Protein AF-A0A973NJB9-F1 (afdb_monomer)

pLDDT: mean 82.61, std 17.59, range [36.5, 98.31]

Secondary structure (DSSP, 8-state):
--SSSSTTS--S----TTT--PPTT----TTSPTT-HHHHHHHHHHHHHHHHHHHHHHHHHHHHHHHHHTS---TTTHHHHHHHHHHHHHHHHHHHHHHHHHHHHHHHHHHT-TTB-TTT-PBPPHHHHHH-TT--S-HHHHHHHHHHHHHHHHHHHHHHHHHHS-GGG----------------

Solvent-accessible surface area (backbone atoms only — not comparable to full-atom values): 11399 Å² total; per-residue (Å²): 144,75,88,74,71,79,80,77,70,86,72,90,88,75,77,57,35,89,72,58,84,73,63,88,88,69,71,83,57,90,91,48,69,84,76,35,57,67,44,48,26,49,52,50,53,52,48,51,50,53,47,49,55,53,51,52,53,52,51,53,54,50,54,50,52,53,58,53,68,72,50,81,62,53,89,81,48,40,67,57,53,57,50,52,53,57,48,51,55,52,52,50,53,51,50,53,54,48,46,53,46,43,55,50,40,53,50,27,53,76,74,67,56,50,58,33,12,80,84,79,63,46,77,35,54,66,70,53,41,71,76,37,70,67,63,53,54,33,71,69,58,45,53,52,50,55,50,53,55,50,52,51,53,53,51,50,56,51,50,47,53,62,67,72,47,62,81,88,77,67,77,70,90,71,75,87,75,80,78,83,83,86,79,88,132

Mean predicted aligned error: 12.04 Å

Foldseek 3Di:
DPLPPVVPDDDPDDDQL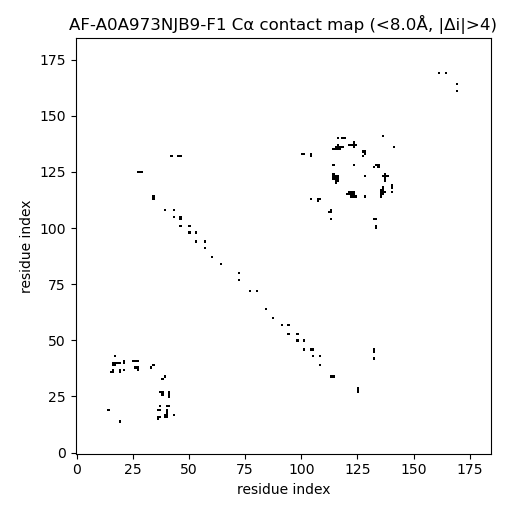CPDDDPPPDADDPVDDPLPSPNLNVLLVVLVVVLVVLVVVLVVLVVVLVVVVVDDDDPVCVVVNVVVVVVSVVVVVVSVVVSVLSVVLNVCSSVVNQQAAPPPRHGADSVVCVVPVSDRHHPVVVVVVVVVVVVVVVVVVVVVCVVPDDPVPPDDPPDPDDDDDDDDD

Sequence (185 aa):
MATALVDLYGGEDFEPFDRIILPEGYRPREDEEFMCGRHRAYFLRKLKAWKEDIIEESRATMAQLQADSLREPDLADRASSETDWGIELRTRDRQRKLIAKIESAVRRLYEGEYGYCEVTGEPISLGRLEARPIATMTLEAQERHERIERVSRDDEASAERRRGAPPEQRVESVGSGSLPRSGQD

Structure (mmCIF, N/CA/C/O backbone):
data_AF-A0A973NJB9-F1
#
_entry.id   AF-A0A973NJB9-F1
#
loop_
_atom_site.group_PDB
_atom_site.id
_atom_site.type_symbol
_atom_site.label_atom_id
_atom_site.label_alt_id
_atom_site.label_comp_id
_atom_site.label_asym_id
_atom_site.label_entity_id
_atom_site.label_seq_id
_atom_site.pdbx_PDB_ins_code
_atom_site.Cartn_x
_atom_site.Cartn_y
_atom_site.Cartn_z
_atom_site.occupancy
_atom_site.B_iso_or_equiv
_atom_site.auth_seq_id
_atom_site.auth_comp_id
_atom_site.auth_asym_id
_atom_site.auth_atom_id
_atom_site.pdbx_PDB_model_num
ATOM 1 N N . MET A 1 1 ? 12.731 -7.022 16.678 1.00 38.19 1 MET A N 1
ATOM 2 C CA . MET A 1 1 ? 12.664 -6.957 18.155 1.00 38.19 1 MET A CA 1
ATOM 3 C C . MET A 1 1 ? 11.636 -5.914 18.615 1.00 38.19 1 MET A C 1
ATOM 5 O O . MET A 1 1 ? 11.962 -5.051 19.412 1.00 38.19 1 MET A O 1
ATOM 9 N N . ALA A 1 2 ? 10.398 -5.973 18.111 1.00 36.50 2 ALA A N 1
ATOM 10 C CA . ALA A 1 2 ? 9.323 -5.051 18.515 1.00 36.50 2 ALA A CA 1
ATOM 11 C C . ALA A 1 2 ? 7.935 -5.722 18.520 1.00 36.50 2 ALA A C 1
ATOM 13 O O . ALA A 1 2 ? 6.922 -5.053 18.618 1.00 36.50 2 ALA A O 1
ATOM 14 N N . THR A 1 3 ? 7.885 -7.055 18.469 1.00 47.00 3 THR A N 1
ATOM 15 C CA . THR A 1 3 ? 6.698 -7.833 18.853 1.00 47.00 3 THR A CA 1
ATOM 16 C C . THR A 1 3 ? 6.522 -7.898 20.376 1.00 47.00 3 THR A C 1
ATOM 18 O O . THR A 1 3 ? 5.625 -8.568 20.845 1.00 47.00 3 THR A O 1
ATOM 21 N N . ALA A 1 4 ? 7.387 -7.241 21.161 1.00 50.72 4 ALA A N 1
ATOM 22 C CA . ALA A 1 4 ? 7.645 -7.602 22.557 1.00 50.72 4 ALA A CA 1
ATOM 23 C C . ALA A 1 4 ? 7.138 -6.602 23.617 1.00 50.72 4 ALA A C 1
ATOM 25 O O . ALA A 1 4 ? 7.479 -6.763 24.783 1.00 50.72 4 ALA A O 1
ATOM 26 N N . LEU A 1 5 ? 6.381 -5.557 23.253 1.00 45.44 5 LEU A N 1
ATOM 27 C CA . LEU A 1 5 ? 5.963 -4.524 24.223 1.00 45.44 5 LEU A CA 1
ATOM 28 C C . LEU A 1 5 ? 4.450 -4.309 24.365 1.00 45.44 5 LEU A C 1
ATOM 30 O O . LEU A 1 5 ? 4.043 -3.645 25.312 1.00 45.44 5 LEU A O 1
ATOM 34 N N . VAL A 1 6 ? 3.618 -4.915 23.510 1.00 47.16 6 VAL A N 1
ATOM 35 C CA . VAL A 1 6 ? 2.149 -4.929 23.694 1.00 47.16 6 VAL A CA 1
ATOM 36 C C . VAL A 1 6 ? 1.689 -6.163 24.495 1.00 47.16 6 VAL A C 1
ATOM 38 O O . VAL A 1 6 ? 0.596 -6.166 25.043 1.00 47.16 6 VAL A O 1
ATOM 41 N N . ASP A 1 7 ? 2.575 -7.145 24.704 1.00 51.03 7 ASP A N 1
ATOM 42 C CA . ASP A 1 7 ? 2.317 -8.353 25.511 1.00 51.03 7 ASP A CA 1
ATOM 43 C C . ASP A 1 7 ? 2.470 -8.138 27.037 1.00 51.03 7 ASP A C 1
ATOM 45 O O . ASP A 1 7 ? 2.372 -9.085 27.814 1.00 51.03 7 ASP A O 1
ATOM 49 N N . LEU A 1 8 ? 2.746 -6.910 27.501 1.00 45.28 8 LEU A N 1
ATOM 50 C CA . LEU A 1 8 ? 3.084 -6.630 28.908 1.00 45.28 8 LEU A CA 1
ATOM 51 C C . LEU A 1 8 ? 1.919 -6.119 29.775 1.00 45.28 8 LEU A C 1
ATOM 53 O O . LEU A 1 8 ? 2.094 -5.987 30.985 1.00 45.28 8 LEU A O 1
ATOM 57 N N . TYR A 1 9 ? 0.727 -5.893 29.211 1.00 48.00 9 TYR A N 1
ATOM 58 C CA . TYR A 1 9 ? -0.471 -5.539 29.984 1.00 48.00 9 TYR A CA 1
ATOM 59 C C . TYR A 1 9 ? -1.652 -6.469 29.671 1.00 48.00 9 TYR A C 1
ATOM 61 O O . TYR A 1 9 ? -2.467 -6.190 28.803 1.00 48.00 9 TYR A O 1
ATOM 69 N N . GLY A 1 10 ? -1.711 -7.565 30.435 1.00 42.00 10 GLY A N 1
ATOM 70 C CA . GLY A 1 10 ? -2.914 -8.204 30.985 1.00 42.00 10 GLY A CA 1
ATOM 71 C C . GLY A 1 10 ? -4.168 -8.334 30.114 1.00 42.00 10 GLY A C 1
ATOM 72 O O . GLY A 1 10 ? -4.977 -7.415 30.041 1.00 42.00 10 GLY A O 1
ATOM 73 N N . GLY A 1 11 ? -4.408 -9.550 29.626 1.00 38.25 11 GLY A N 1
ATOM 74 C CA . GLY A 1 11 ? -5.721 -10.004 29.179 1.00 38.25 11 GLY A CA 1
ATOM 75 C C . GLY A 1 11 ? -5.612 -11.345 28.470 1.00 38.25 11 GLY A C 1
ATOM 76 O O . GLY A 1 11 ? -5.141 -11.410 27.341 1.00 38.25 11 GLY A O 1
ATOM 77 N N . GLU A 1 12 ? -5.999 -12.413 29.158 1.00 43.19 12 GLU A N 1
ATOM 78 C CA . GLU A 1 12 ? -6.213 -13.742 28.584 1.00 43.19 12 GLU A CA 1
ATOM 79 C C . GLU A 1 12 ? -7.152 -13.617 27.350 1.00 43.19 12 GLU A C 1
ATOM 81 O O . GLU A 1 12 ? -8.059 -12.789 27.364 1.00 43.19 12 GLU A O 1
ATOM 86 N N . ASP A 1 13 ? -6.909 -14.386 26.277 1.00 44.25 13 ASP A N 1
ATOM 87 C CA . ASP A 1 13 ? -7.757 -14.514 25.062 1.00 44.25 13 ASP A CA 1
ATOM 88 C C . ASP A 1 13 ? -7.560 -13.567 23.849 1.00 44.25 13 ASP A C 1
ATOM 90 O O . ASP A 1 13 ? -8.494 -13.369 23.068 1.00 44.25 13 ASP A O 1
ATOM 94 N N . PHE A 1 14 ? -6.359 -13.045 23.569 1.00 53.31 14 PHE A N 1
ATOM 95 C CA . PHE A 1 14 ? -6.079 -12.455 22.243 1.00 53.31 14 PHE A CA 1
ATOM 96 C C . PHE A 1 14 ? -5.286 -13.407 21.340 1.00 53.31 14 PHE A C 1
ATOM 98 O O . PHE A 1 14 ? -4.057 -13.418 21.329 1.00 53.31 14 PHE A O 1
ATOM 105 N N . GLU A 1 15 ? -6.002 -14.191 20.529 1.00 63.31 15 GLU A N 1
ATOM 106 C CA . GLU A 1 15 ? -5.396 -14.887 19.391 1.00 63.31 15 GLU A CA 1
ATOM 107 C C . GLU A 1 15 ? -4.763 -13.856 18.433 1.00 63.31 15 GLU A C 1
ATOM 109 O O . GLU A 1 15 ? -5.458 -12.944 17.959 1.00 63.31 15 GLU A O 1
ATOM 114 N N . PRO A 1 16 ? -3.458 -13.972 18.115 1.00 82.06 16 PRO A N 1
ATOM 115 C CA . PRO A 1 16 ? -2.795 -13.097 17.159 1.00 82.06 16 PRO A CA 1
ATOM 116 C C . PRO A 1 16 ? -3.539 -13.091 15.819 1.00 82.06 16 PRO A C 1
ATOM 118 O O . PRO A 1 16 ? -3.827 -14.146 15.248 1.00 82.06 16 PRO A O 1
ATOM 121 N N . PHE A 1 17 ? -3.851 -11.905 15.283 1.00 86.56 17 PHE A N 1
ATOM 122 C CA . PHE A 1 17 ? -4.665 -11.800 14.063 1.00 86.56 17 PHE A CA 1
ATOM 123 C C . PHE A 1 17 ? -4.023 -12.479 12.842 1.00 86.56 17 PHE A C 1
ATOM 125 O O . PHE A 1 17 ? -4.716 -12.840 11.895 1.00 86.56 17 PHE A O 1
ATOM 132 N N . ASP A 1 18 ? -2.707 -12.678 12.851 1.00 87.88 18 ASP A N 1
ATOM 133 C CA . ASP A 1 18 ? -1.966 -13.376 11.803 1.00 87.88 18 ASP A CA 1
ATOM 134 C C . ASP A 1 18 ? -2.102 -14.908 11.852 1.00 87.88 18 ASP A C 1
ATOM 136 O O . ASP A 1 18 ? -1.749 -15.572 10.875 1.00 87.88 18 ASP A O 1
ATOM 140 N N . ARG A 1 19 ? -2.662 -15.463 12.935 1.00 89.62 19 ARG A N 1
ATOM 141 C CA . ARG A 1 19 ? -2.995 -16.891 13.091 1.00 89.62 19 ARG A CA 1
ATOM 142 C C . ARG A 1 19 ? -4.468 -17.204 12.836 1.00 89.62 19 ARG A C 1
ATOM 144 O O . ARG A 1 19 ? -4.830 -18.374 12.730 1.00 89.62 19 ARG A O 1
ATOM 151 N N . ILE A 1 20 ? -5.317 -16.183 12.708 1.00 90.75 20 ILE A N 1
ATOM 152 C CA . ILE A 1 20 ? -6.753 -16.364 12.483 1.00 90.75 20 ILE A CA 1
ATOM 153 C C . ILE A 1 20 ? -6.993 -17.040 11.128 1.00 90.75 20 ILE A C 1
ATOM 155 O O . ILE A 1 20 ? -6.662 -16.508 10.063 1.00 90.75 20 ILE A O 1
ATOM 159 N N . ILE A 1 21 ? -7.648 -18.200 11.167 1.00 90.88 21 ILE A N 1
ATOM 160 C CA . ILE A 1 21 ? -8.129 -18.894 9.974 1.00 90.88 21 ILE A CA 1
ATOM 161 C C . ILE A 1 21 ? -9.458 -18.262 9.561 1.00 90.88 21 ILE A C 1
ATOM 163 O O . ILE A 1 21 ? -10.470 -18.383 10.250 1.00 90.88 21 ILE A O 1
ATOM 167 N N . LEU A 1 22 ? -9.446 -17.564 8.428 1.00 91.62 22 LEU A N 1
ATOM 168 C CA . LEU A 1 22 ? -10.655 -16.977 7.857 1.00 91.62 22 LEU A CA 1
ATOM 169 C C . LEU A 1 22 ? -11.489 -18.038 7.127 1.00 91.62 22 LEU A C 1
ATOM 171 O O . LEU A 1 22 ? -10.899 -18.872 6.432 1.00 91.62 22 LEU A O 1
ATOM 175 N N . PRO A 1 23 ? -12.832 -17.967 7.210 1.00 92.06 23 PRO A N 1
ATOM 176 C CA . PRO A 1 23 ? -13.719 -18.756 6.365 1.00 92.06 23 PRO A CA 1
ATOM 177 C C . PRO A 1 23 ? -13.413 -18.566 4.877 1.00 92.06 23 PRO A C 1
ATOM 179 O O . PRO A 1 23 ? -12.936 -17.508 4.449 1.00 92.06 23 PRO A O 1
ATOM 182 N N . GLU A 1 24 ? -13.725 -19.582 4.078 1.00 90.00 24 GLU A N 1
ATOM 183 C CA . GLU A 1 24 ? -13.588 -19.498 2.627 1.00 90.00 24 GLU A CA 1
ATOM 184 C C . GLU A 1 24 ? -14.441 -18.348 2.069 1.00 90.00 24 GLU A C 1
ATOM 186 O O . GLU A 1 24 ? -15.605 -18.180 2.431 1.00 90.00 24 GLU A O 1
ATOM 191 N N . GLY A 1 25 ? -13.836 -17.507 1.226 1.00 91.25 25 GLY A N 1
ATOM 192 C CA . GLY A 1 25 ? -14.513 -16.351 0.633 1.00 91.25 25 GLY A CA 1
ATOM 193 C C . GLY A 1 25 ? -14.804 -15.188 1.591 1.00 91.25 25 GLY A C 1
ATOM 194 O O . GLY A 1 25 ? -15.521 -14.268 1.195 1.00 91.25 25 GLY A O 1
ATOM 195 N N . TYR A 1 26 ? -14.260 -15.184 2.816 1.00 93.88 26 TYR A N 1
ATOM 196 C CA . TYR A 1 26 ? -14.450 -14.076 3.758 1.00 93.88 26 TYR A CA 1
ATOM 197 C C . TYR A 1 26 ? -14.057 -12.725 3.144 1.00 93.88 26 TYR A C 1
ATOM 199 O O . TYR A 1 26 ? -12.973 -12.572 2.571 1.00 93.88 26 TYR A O 1
ATOM 207 N N . ARG A 1 27 ? -14.933 -11.732 3.322 1.00 93.94 27 ARG A N 1
ATOM 208 C CA . ARG A 1 27 ? -14.673 -10.322 3.027 1.00 93.94 27 ARG A CA 1
ATOM 209 C C . ARG A 1 27 ? -15.112 -9.464 4.214 1.00 93.94 27 ARG A C 1
ATOM 211 O O . ARG A 1 27 ? -16.182 -9.748 4.749 1.00 93.94 27 ARG A O 1
ATOM 218 N N . PRO A 1 28 ? -14.334 -8.429 4.577 1.00 94.06 28 PRO A N 1
ATOM 219 C CA . PRO A 1 28 ? -14.739 -7.416 5.541 1.00 94.06 28 PRO A CA 1
ATOM 220 C C . PRO A 1 28 ? -16.102 -6.829 5.197 1.00 94.06 28 PRO A C 1
ATOM 222 O O . PRO A 1 28 ? -16.363 -6.516 4.033 1.00 94.06 28 PRO A O 1
ATOM 225 N N . ARG A 1 29 ? -16.950 -6.661 6.204 1.00 92.94 29 ARG A N 1
ATOM 226 C CA . ARG A 1 29 ? -18.281 -6.077 6.056 1.00 92.94 29 ARG A CA 1
ATOM 227 C C . ARG A 1 29 ? -18.474 -4.967 7.082 1.00 92.94 29 ARG A C 1
ATOM 229 O O . ARG A 1 29 ? -17.817 -4.940 8.116 1.00 92.94 29 ARG A O 1
ATOM 236 N N . GLU A 1 30 ? -19.364 -4.032 6.766 1.00 90.19 30 GLU A N 1
ATOM 237 C CA . GLU A 1 30 ? -19.639 -2.863 7.614 1.00 90.19 30 GLU A CA 1
ATOM 238 C C . GLU A 1 30 ? -20.507 -3.192 8.841 1.00 90.19 30 GLU A C 1
ATOM 240 O O . GLU A 1 30 ? -20.637 -2.361 9.733 1.00 90.19 30 GLU A O 1
ATOM 245 N N . ASP A 1 31 ? -21.093 -4.393 8.897 1.00 90.25 31 ASP A N 1
ATOM 246 C CA . ASP A 1 31 ? -21.832 -4.912 10.054 1.00 90.25 31 ASP A CA 1
ATOM 247 C C . ASP A 1 31 ? -20.911 -5.462 11.161 1.00 90.25 31 ASP A C 1
ATOM 249 O O . ASP A 1 31 ? -21.366 -5.691 12.282 1.00 90.25 31 ASP A O 1
ATOM 253 N N . GLU A 1 32 ? -19.620 -5.653 10.873 1.00 91.38 32 GLU A N 1
ATOM 254 C CA . GLU A 1 32 ? -18.599 -6.071 11.834 1.00 91.38 32 GLU A CA 1
ATOM 255 C C . GLU A 1 32 ? -17.882 -4.861 12.455 1.00 91.38 32 GLU A C 1
ATOM 257 O O . GLU A 1 32 ? -17.763 -3.794 11.850 1.00 91.38 32 GLU A O 1
ATOM 262 N N . GLU A 1 33 ? -17.327 -5.040 13.657 1.00 93.06 33 GLU A N 1
ATOM 263 C CA . GLU A 1 33 ? -16.504 -4.008 14.289 1.00 93.06 33 GLU A CA 1
ATOM 264 C C . GLU A 1 33 ? -15.312 -3.628 13.394 1.00 93.06 33 GLU A C 1
ATOM 266 O O . GLU A 1 33 ? -14.567 -4.475 12.873 1.00 93.06 33 GLU A O 1
ATOM 271 N N . PHE A 1 34 ? -15.127 -2.322 13.205 1.00 93.12 34 PHE A N 1
ATOM 272 C CA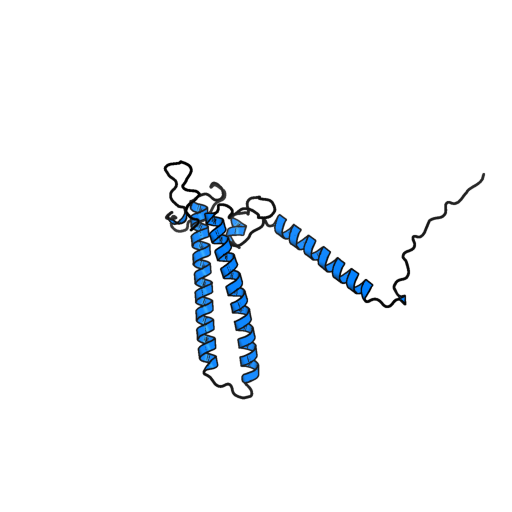 . PHE A 1 34 ? -14.091 -1.802 12.327 1.00 93.12 34 PHE A CA 1
ATOM 273 C C . PHE A 1 34 ? -12.700 -2.264 12.786 1.00 93.12 34 PHE A C 1
ATOM 275 O O . PHE A 1 34 ? -12.341 -2.160 13.953 1.00 93.12 34 PHE A O 1
ATOM 282 N N . MET A 1 35 ? -11.909 -2.799 11.849 1.00 93.81 35 MET A N 1
ATOM 283 C CA . MET A 1 35 ? -10.562 -3.336 12.110 1.00 93.81 35 MET A CA 1
ATOM 284 C C . MET A 1 35 ? -10.471 -4.404 13.220 1.00 93.81 35 MET A C 1
ATOM 286 O O . MET A 1 35 ? -9.421 -4.580 13.843 1.00 93.81 35 MET A O 1
ATOM 290 N N . CYS A 1 36 ? -11.528 -5.207 13.393 1.00 92.56 36 CYS A N 1
ATOM 291 C CA . CYS A 1 36 ? -11.490 -6.418 14.212 1.00 92.56 36 CYS A CA 1
ATOM 292 C C . CYS A 1 36 ? -10.374 -7.398 13.771 1.00 92.56 36 CYS A C 1
ATOM 294 O O . CYS A 1 36 ? -9.756 -7.270 12.707 1.00 92.56 36 CYS A O 1
ATOM 296 N N . GLY A 1 37 ? -10.105 -8.434 14.575 1.00 92.69 37 GLY A N 1
ATOM 297 C CA . GLY A 1 37 ? -9.086 -9.448 14.254 1.00 92.69 37 GLY A CA 1
ATOM 298 C C . GLY A 1 37 ? -9.254 -10.078 12.861 1.00 92.69 37 GLY A C 1
ATOM 299 O O . GLY A 1 37 ? -8.270 -10.243 12.141 1.00 92.69 37 GLY A O 1
ATOM 300 N N . ARG A 1 38 ? -10.495 -10.345 12.431 1.00 93.56 38 ARG A N 1
ATOM 301 C CA . ARG A 1 38 ? -10.785 -10.923 11.106 1.00 93.56 38 ARG A CA 1
ATOM 302 C C . ARG A 1 38 ? -10.494 -9.950 9.962 1.00 93.56 38 ARG A C 1
ATOM 304 O O . ARG A 1 38 ? -9.879 -10.347 8.972 1.00 93.56 38 ARG A O 1
ATOM 311 N N . HIS A 1 39 ? -10.845 -8.672 10.120 1.00 95.06 39 HIS A N 1
ATOM 312 C CA . HIS A 1 39 ? -10.488 -7.617 9.168 1.00 95.06 39 HIS A CA 1
ATOM 313 C C . HIS A 1 39 ? -8.968 -7.517 8.993 1.00 95.06 39 HIS A C 1
ATOM 315 O O . HIS A 1 39 ? -8.468 -7.553 7.864 1.00 95.06 39 HIS A O 1
ATOM 321 N N . ARG A 1 40 ? -8.219 -7.471 10.101 1.00 95.50 40 ARG A N 1
ATOM 322 C CA . ARG A 1 40 ? -6.748 -7.409 10.076 1.00 95.50 40 ARG A CA 1
ATOM 323 C C . ARG A 1 40 ? -6.132 -8.643 9.415 1.00 95.50 40 ARG A C 1
ATOM 325 O O . ARG A 1 40 ? -5.258 -8.498 8.561 1.00 95.50 40 ARG A O 1
ATOM 332 N N . ALA A 1 41 ? -6.630 -9.840 9.729 1.00 95.50 41 ALA A N 1
ATOM 333 C CA . ALA A 1 41 ? -6.206 -11.087 9.090 1.00 95.50 41 ALA A CA 1
ATOM 334 C C . ALA A 1 41 ? -6.436 -11.066 7.567 1.00 95.50 41 ALA A C 1
ATOM 336 O O . ALA A 1 41 ? -5.573 -11.483 6.790 1.00 95.50 41 ALA A O 1
ATOM 337 N N . TYR A 1 42 ? -7.583 -10.541 7.125 1.00 96.75 42 TYR A N 1
ATOM 338 C CA . TYR A 1 42 ? -7.931 -10.453 5.707 1.00 96.75 42 TYR A CA 1
ATOM 339 C C . TYR A 1 42 ? -6.987 -9.513 4.957 1.00 96.75 42 TYR A C 1
ATOM 341 O O . TYR A 1 42 ? -6.381 -9.909 3.955 1.00 96.75 42 TYR A O 1
ATOM 349 N N . PHE A 1 43 ? -6.807 -8.288 5.458 1.00 97.50 43 PHE A N 1
ATOM 350 C CA . PHE A 1 43 ? -5.923 -7.314 4.819 1.00 97.50 43 PHE A CA 1
ATOM 351 C C . PHE A 1 43 ? -4.458 -7.751 4.860 1.00 97.50 43 PHE A C 1
ATOM 353 O O . PHE A 1 43 ? -3.749 -7.543 3.877 1.00 97.50 43 PHE A O 1
ATOM 360 N N . LEU A 1 44 ? -4.016 -8.444 5.916 1.00 97.06 44 LEU A N 1
ATOM 361 C CA . LEU A 1 44 ? -2.679 -9.038 5.969 1.00 97.06 44 LEU A CA 1
ATOM 362 C C . LEU A 1 44 ? -2.462 -10.048 4.834 1.00 97.06 44 LEU A C 1
ATOM 364 O O . LEU A 1 44 ? -1.450 -9.975 4.135 1.00 97.06 44 LEU A O 1
ATOM 368 N N . ARG A 1 45 ? -3.402 -10.983 4.631 1.00 96.19 45 ARG A N 1
ATOM 369 C CA . ARG A 1 45 ? -3.317 -11.979 3.546 1.00 96.19 45 ARG A CA 1
ATOM 370 C C . ARG A 1 45 ? -3.330 -11.301 2.180 1.00 96.19 45 ARG A C 1
ATOM 372 O O . ARG A 1 45 ? -2.510 -11.647 1.335 1.00 96.19 45 ARG A O 1
ATOM 379 N N . LYS A 1 46 ? -4.191 -10.298 1.992 1.00 96.94 46 LYS A N 1
ATOM 380 C CA . LYS A 1 46 ? -4.284 -9.521 0.749 1.00 96.94 46 LYS A CA 1
ATOM 381 C C . LYS A 1 46 ? -2.990 -8.767 0.430 1.00 96.94 46 LYS A C 1
ATOM 383 O O . LYS A 1 46 ? -2.503 -8.853 -0.690 1.00 96.94 46 LYS A O 1
ATOM 388 N N . LEU A 1 47 ? -2.411 -8.071 1.409 1.00 97.94 47 LEU A N 1
ATOM 389 C CA . LEU A 1 47 ? -1.145 -7.346 1.253 1.00 97.94 47 LEU A CA 1
ATOM 390 C C . LEU A 1 47 ? 0.024 -8.299 0.973 1.00 97.94 47 LEU A C 1
ATOM 392 O O . LEU A 1 47 ? 0.849 -8.007 0.112 1.00 97.94 47 LEU A O 1
ATOM 396 N N . LYS A 1 48 ? 0.092 -9.445 1.667 1.00 97.19 48 LYS A N 1
ATOM 397 C CA . LYS A 1 48 ? 1.129 -10.464 1.434 1.00 97.19 48 LYS A CA 1
ATOM 398 C C . LYS A 1 48 ? 1.025 -11.082 0.041 1.00 97.19 48 LYS A C 1
ATOM 400 O O . LYS A 1 48 ? 2.044 -11.165 -0.633 1.00 97.19 48 LYS A O 1
ATOM 405 N N . ALA A 1 49 ? -0.181 -11.466 -0.383 1.00 97.25 49 ALA A N 1
ATOM 406 C CA . ALA A 1 49 ? -0.421 -12.003 -1.721 1.00 97.25 49 ALA A CA 1
ATOM 407 C C . ALA A 1 49 ? -0.015 -10.988 -2.794 1.00 97.25 49 ALA A C 1
ATOM 409 O O . ALA A 1 49 ? 0.810 -11.292 -3.644 1.00 97.25 49 ALA A O 1
ATOM 410 N N . TRP A 1 50 ? -0.474 -9.740 -2.662 1.00 97.94 50 TRP A N 1
ATOM 411 C CA . TRP A 1 50 ? -0.123 -8.686 -3.611 1.00 97.94 50 TRP A CA 1
ATOM 412 C C . TRP A 1 50 ? 1.387 -8.412 -3.672 1.00 97.94 50 TRP A C 1
ATOM 414 O O . TRP A 1 50 ? 1.929 -8.153 -4.743 1.00 97.94 50 TRP A O 1
ATOM 424 N N . LYS A 1 51 ? 2.091 -8.492 -2.534 1.00 97.94 51 LYS A N 1
ATOM 425 C CA . LYS A 1 51 ? 3.555 -8.380 -2.506 1.00 97.94 51 LYS A CA 1
ATOM 426 C C . LYS A 1 51 ? 4.222 -9.495 -3.309 1.00 97.94 51 LYS A C 1
ATOM 428 O O . LYS A 1 51 ? 5.155 -9.208 -4.052 1.00 97.94 51 LYS A O 1
ATOM 433 N N . GLU A 1 52 ? 3.771 -10.734 -3.128 1.00 98.00 52 GLU A N 1
ATOM 434 C CA . GLU A 1 52 ? 4.331 -11.886 -3.837 1.00 98.00 52 GLU A CA 1
ATOM 435 C C . GLU A 1 52 ? 4.081 -11.778 -5.343 1.00 98.00 52 GLU A C 1
ATOM 437 O O . GLU A 1 52 ? 5.018 -11.964 -6.111 1.00 98.00 52 GLU A O 1
ATOM 442 N N . ASP A 1 53 ? 2.883 -11.354 -5.759 1.00 97.56 53 ASP A N 1
ATOM 443 C CA . ASP A 1 53 ? 2.555 -11.136 -7.174 1.00 97.56 53 ASP A CA 1
ATOM 444 C C . ASP A 1 53 ? 3.520 -10.134 -7.833 1.00 97.56 53 ASP A C 1
ATOM 446 O O . ASP A 1 53 ? 4.041 -10.384 -8.919 1.00 97.56 53 ASP A O 1
ATOM 450 N N . ILE A 1 54 ? 3.822 -9.017 -7.155 1.00 96.69 54 ILE A N 1
ATOM 451 C CA . ILE A 1 54 ? 4.773 -8.010 -7.658 1.00 96.69 54 ILE A CA 1
ATOM 452 C C . ILE A 1 54 ? 6.197 -8.575 -7.721 1.00 96.69 54 ILE A C 1
ATOM 454 O O . ILE A 1 54 ? 6.952 -8.262 -8.642 1.00 96.69 54 ILE A O 1
ATOM 458 N N . ILE A 1 55 ? 6.602 -9.368 -6.725 1.00 96.31 55 ILE A N 1
ATOM 459 C CA . ILE A 1 55 ? 7.931 -9.990 -6.702 1.00 96.31 55 ILE A CA 1
ATOM 460 C C . ILE A 1 55 ? 8.069 -10.975 -7.862 1.00 96.31 55 ILE A C 1
ATOM 462 O O . ILE A 1 55 ? 9.106 -10.976 -8.526 1.00 96.31 55 ILE A O 1
ATOM 466 N N . GLU A 1 56 ? 7.042 -11.778 -8.120 1.00 96.31 56 GLU A N 1
ATOM 467 C CA . GLU A 1 56 ? 7.047 -12.761 -9.197 1.00 96.31 56 GLU A CA 1
ATOM 468 C C . GLU A 1 56 ? 7.059 -12.092 -10.575 1.00 96.31 56 GLU A C 1
ATOM 470 O O . GLU A 1 56 ? 7.891 -12.434 -11.415 1.00 96.31 56 GLU A O 1
ATOM 475 N N . GLU A 1 57 ? 6.243 -11.052 -10.775 1.00 93.88 57 GLU A N 1
ATOM 476 C CA . GLU A 1 57 ? 6.291 -10.216 -11.981 1.00 93.88 57 GLU A CA 1
ATOM 477 C C . GLU A 1 57 ? 7.698 -9.628 -12.186 1.00 93.88 57 GLU A C 1
ATOM 479 O O . GLU A 1 57 ? 8.280 -9.737 -13.265 1.00 93.88 57 GLU A O 1
ATOM 484 N N . SER A 1 58 ? 8.298 -9.077 -11.127 1.00 93.31 58 SER A N 1
ATOM 485 C CA . SER A 1 58 ? 9.643 -8.498 -11.188 1.00 93.31 58 SER A CA 1
ATOM 486 C C . SER A 1 58 ? 10.721 -9.535 -11.537 1.00 93.31 58 SER A C 1
ATOM 488 O O . SER A 1 58 ? 11.647 -9.236 -12.297 1.00 93.31 58 SER A O 1
ATOM 490 N N . ARG A 1 59 ? 10.609 -10.767 -11.017 1.00 93.12 59 ARG A N 1
ATOM 491 C CA . ARG A 1 59 ? 11.508 -11.884 -11.361 1.00 93.12 59 ARG A CA 1
ATOM 492 C C . ARG A 1 59 ? 11.379 -12.275 -12.830 1.00 93.12 59 ARG A C 1
ATOM 494 O O . ARG A 1 59 ? 12.407 -12.458 -13.483 1.00 93.12 59 ARG A O 1
ATOM 501 N N . ALA A 1 60 ? 10.156 -12.366 -13.350 1.00 91.62 60 ALA A N 1
ATOM 502 C CA . ALA A 1 60 ? 9.901 -12.703 -14.748 1.00 91.62 60 ALA A CA 1
ATOM 503 C C . ALA A 1 60 ? 10.514 -11.662 -15.701 1.00 91.62 60 ALA A C 1
ATOM 505 O O . ALA A 1 60 ? 11.273 -12.025 -16.602 1.00 91.62 60 ALA A O 1
ATOM 506 N N . THR A 1 61 ? 10.293 -10.368 -15.442 1.00 88.81 61 THR A N 1
ATOM 507 C CA . THR A 1 61 ? 10.905 -9.274 -16.216 1.00 88.81 61 THR A CA 1
ATOM 508 C C . THR A 1 61 ? 12.433 -9.333 -16.175 1.00 88.81 61 THR A C 1
ATOM 510 O O . THR A 1 61 ? 13.099 -9.150 -17.192 1.00 88.81 61 THR A O 1
ATOM 513 N N . MET A 1 62 ? 13.021 -9.620 -15.010 1.00 88.44 62 MET A N 1
ATOM 514 C CA . MET A 1 62 ? 14.476 -9.745 -14.873 1.00 88.44 62 MET A CA 1
ATOM 515 C C . MET A 1 62 ? 15.046 -10.901 -15.697 1.00 88.44 62 MET A C 1
ATOM 517 O O . MET A 1 62 ? 16.090 -10.734 -16.326 1.00 88.44 62 MET A O 1
ATOM 521 N N . ALA A 1 63 ? 14.372 -12.051 -15.709 1.00 89.38 63 ALA A N 1
ATOM 522 C CA . ALA A 1 63 ? 14.779 -13.188 -16.528 1.00 89.38 63 ALA A CA 1
ATOM 523 C C . ALA A 1 63 ? 14.715 -12.850 -18.027 1.00 89.38 63 ALA A C 1
ATOM 525 O O . ALA A 1 63 ? 15.630 -13.201 -18.773 1.00 89.38 63 ALA A O 1
ATOM 526 N N . GLN A 1 64 ? 13.686 -12.112 -18.456 1.00 86.88 64 GLN A N 1
ATOM 527 C CA . GLN A 1 64 ? 13.552 -11.651 -19.837 1.00 86.88 64 GLN A CA 1
ATOM 528 C C . GLN A 1 64 ? 14.675 -10.679 -20.227 1.00 86.88 64 GLN A C 1
ATOM 530 O O . GLN A 1 64 ? 15.355 -10.907 -21.223 1.00 86.88 64 GLN A O 1
ATOM 535 N N . LEU A 1 65 ? 14.960 -9.670 -19.396 1.00 83.94 65 LEU A N 1
ATOM 536 C CA . LEU A 1 65 ? 16.066 -8.732 -19.630 1.00 83.94 65 LEU A CA 1
ATOM 537 C C . LEU A 1 65 ? 17.426 -9.435 -19.716 1.00 83.94 65 LEU A C 1
ATOM 539 O O . LEU A 1 65 ? 18.265 -9.065 -20.533 1.00 83.94 65 LEU A O 1
ATOM 543 N N . GLN A 1 66 ? 17.659 -10.453 -18.884 1.00 85.31 66 GLN A N 1
ATOM 544 C CA . GLN A 1 66 ? 18.883 -11.255 -18.947 1.00 85.31 66 GLN A CA 1
ATOM 545 C C . GLN A 1 66 ? 18.975 -12.053 -20.250 1.00 85.31 66 GLN A C 1
ATOM 547 O O . GLN A 1 66 ? 20.046 -12.104 -20.851 1.00 85.31 66 GLN A O 1
ATOM 552 N N . ALA A 1 67 ? 17.870 -12.652 -20.699 1.00 84.06 67 ALA A N 1
ATOM 553 C CA . ALA A 1 67 ? 17.821 -13.389 -21.957 1.00 84.06 67 ALA A CA 1
ATOM 554 C C . ALA A 1 67 ? 18.045 -12.474 -23.172 1.00 84.06 67 ALA A C 1
ATOM 556 O O . ALA A 1 67 ? 18.801 -12.835 -24.075 1.00 84.06 67 ALA A O 1
ATOM 557 N N . ASP A 1 68 ? 17.448 -11.281 -23.170 1.00 77.38 68 ASP A N 1
ATOM 558 C CA . ASP A 1 68 ? 17.611 -10.295 -24.241 1.00 77.38 68 ASP A CA 1
ATOM 559 C C . ASP A 1 68 ? 19.011 -9.665 -24.223 1.00 77.38 68 ASP A C 1
ATOM 561 O O . ASP A 1 68 ? 19.587 -9.442 -25.280 1.00 77.38 68 ASP A O 1
ATOM 565 N N . SER A 1 69 ? 19.627 -9.485 -23.047 1.00 73.75 69 SER A N 1
ATOM 566 C CA . SER A 1 69 ? 21.022 -9.025 -22.921 1.00 73.75 69 SER A CA 1
ATOM 567 C C . SER A 1 69 ? 22.043 -9.968 -23.556 1.00 73.75 69 SER A C 1
ATOM 569 O O . SER A 1 69 ? 23.141 -9.530 -23.895 1.00 73.75 69 SER A O 1
ATOM 571 N N . LEU A 1 70 ? 21.732 -11.265 -23.628 1.00 74.31 70 LEU A N 1
ATOM 572 C CA . LEU A 1 70 ? 22.604 -12.281 -24.224 1.00 74.31 70 LEU A CA 1
ATOM 573 C C . LEU A 1 70 ? 22.514 -12.291 -25.756 1.00 74.31 70 LEU A C 1
ATOM 575 O O . LEU A 1 70 ? 23.350 -12.915 -26.409 1.00 74.31 70 LEU A O 1
ATOM 579 N N . ARG A 1 71 ? 21.508 -11.625 -26.333 1.00 71.44 71 ARG A N 1
ATOM 580 C CA . ARG A 1 71 ? 21.370 -11.437 -27.775 1.00 71.44 71 ARG A CA 1
ATOM 581 C C . ARG A 1 71 ? 22.066 -10.137 -28.141 1.00 71.44 71 ARG A C 1
ATOM 583 O O . ARG A 1 71 ? 21.673 -9.078 -27.672 1.00 71.44 71 ARG A O 1
ATOM 590 N N . GLU A 1 72 ? 23.108 -10.216 -28.958 1.00 74.00 72 GLU A N 1
ATOM 591 C CA . GLU A 1 72 ? 23.791 -9.023 -29.452 1.00 74.00 72 GLU A CA 1
ATOM 592 C C . GLU A 1 72 ? 22.884 -8.342 -30.494 1.00 74.00 72 GLU A C 1
ATOM 594 O O . GLU A 1 72 ? 22.631 -8.946 -31.542 1.00 74.00 72 GLU A O 1
ATOM 599 N N . PRO A 1 73 ? 22.331 -7.142 -30.215 1.00 77.88 73 PRO A N 1
ATOM 600 C CA . PRO A 1 73 ? 21.469 -6.460 -31.169 1.00 77.88 73 PRO A CA 1
ATOM 601 C C . PRO A 1 73 ? 22.295 -6.034 -32.377 1.00 77.88 73 PRO A C 1
ATOM 603 O O . PRO A 1 73 ? 23.443 -5.599 -32.231 1.00 77.88 73 PRO A O 1
ATOM 606 N N . ASP A 1 74 ? 21.704 -6.097 -33.567 1.00 83.19 74 ASP A N 1
ATOM 607 C CA . ASP A 1 74 ? 22.312 -5.442 -34.714 1.00 83.19 74 ASP A CA 1
ATOM 608 C C . ASP A 1 74 ? 22.232 -3.903 -34.573 1.00 83.19 74 ASP A C 1
ATOM 610 O O . ASP A 1 74 ? 21.642 -3.348 -33.637 1.00 83.19 74 ASP A O 1
ATOM 614 N N . LEU A 1 75 ? 22.871 -3.177 -35.494 1.00 78.00 75 LEU A N 1
ATOM 615 C CA . LEU A 1 75 ? 22.903 -1.711 -35.445 1.00 78.00 75 LEU A CA 1
ATOM 616 C C . LEU A 1 75 ? 21.510 -1.068 -35.573 1.00 78.00 75 LEU A C 1
ATOM 618 O O . LEU A 1 75 ? 21.346 0.069 -35.129 1.00 78.00 75 LEU A O 1
ATOM 622 N N . ALA A 1 76 ? 20.534 -1.756 -36.173 1.00 82.06 76 ALA A N 1
ATOM 623 C CA . ALA A 1 76 ? 19.172 -1.256 -36.336 1.00 82.06 76 ALA A CA 1
ATOM 624 C C . ALA A 1 76 ? 18.328 -1.487 -35.068 1.00 82.06 76 ALA A C 1
ATOM 626 O O . ALA A 1 76 ? 17.555 -0.611 -34.680 1.00 82.06 76 ALA A O 1
ATOM 627 N N . ASP A 1 77 ? 18.541 -2.606 -34.377 1.00 83.62 77 ASP A N 1
ATOM 628 C CA . ASP A 1 77 ? 17.759 -3.030 -33.211 1.00 83.62 77 ASP A CA 1
ATOM 629 C C . ASP A 1 77 ? 18.277 -2.465 -31.881 1.00 83.62 77 ASP A C 1
ATOM 631 O O . ASP A 1 77 ? 17.567 -2.461 -30.865 1.00 83.62 77 ASP A O 1
ATOM 635 N N . ARG A 1 78 ? 19.508 -1.941 -31.869 1.00 84.81 78 ARG A N 1
ATOM 636 C CA . ARG A 1 78 ? 20.147 -1.399 -30.664 1.00 84.81 78 ARG A CA 1
ATOM 637 C C . ARG A 1 78 ? 19.347 -0.267 -30.016 1.00 84.81 78 ARG A C 1
ATOM 639 O O . ARG A 1 78 ? 19.157 -0.275 -28.803 1.00 84.81 78 ARG A O 1
ATOM 646 N N . ALA A 1 79 ? 18.875 0.696 -30.808 1.00 86.38 79 ALA A N 1
ATOM 647 C CA . ALA A 1 79 ? 18.152 1.856 -30.278 1.00 86.38 79 ALA A CA 1
ATOM 648 C C . ALA A 1 79 ? 16.813 1.459 -29.624 1.00 86.38 79 ALA A C 1
ATOM 650 O O . ALA A 1 79 ? 16.444 1.992 -28.573 1.00 86.38 79 ALA A O 1
ATOM 651 N N . SER A 1 80 ? 16.110 0.497 -30.226 1.00 85.62 80 SER A N 1
ATOM 652 C CA . SER A 1 80 ? 14.864 -0.059 -29.690 1.00 85.62 80 SER A CA 1
ATOM 653 C C . SER A 1 80 ? 15.124 -0.802 -28.378 1.00 85.62 80 SER A C 1
ATOM 655 O O . SER A 1 80 ? 14.510 -0.486 -27.361 1.00 85.62 80 SER A O 1
ATOM 657 N N . SER A 1 81 ? 16.131 -1.681 -28.365 1.00 85.12 81 SER A N 1
ATOM 658 C CA . SER A 1 81 ? 16.511 -2.470 -27.185 1.00 85.12 81 SER A CA 1
ATOM 659 C C . SER A 1 81 ? 16.891 -1.587 -25.991 1.00 85.12 81 SER A C 1
ATOM 661 O O . SER A 1 81 ? 16.431 -1.813 -24.873 1.00 85.12 81 SER A O 1
ATOM 663 N N . GLU A 1 82 ? 17.687 -0.533 -26.209 1.00 85.88 82 GLU A N 1
ATOM 664 C CA . GLU A 1 82 ? 18.062 0.413 -25.146 1.00 85.88 82 GLU A CA 1
ATOM 665 C C . GLU A 1 82 ? 16.842 1.167 -24.580 1.00 85.88 82 GLU A C 1
ATOM 667 O O . GLU A 1 82 ? 16.765 1.430 -23.373 1.00 85.88 82 GLU A O 1
ATOM 672 N N . THR A 1 83 ? 15.864 1.489 -25.431 1.00 89.44 83 THR A N 1
ATOM 673 C CA . THR A 1 83 ? 14.624 2.156 -25.011 1.00 89.44 83 THR A CA 1
ATOM 674 C C . THR A 1 83 ? 13.771 1.239 -24.138 1.00 89.44 83 THR A C 1
ATOM 676 O O . THR A 1 83 ? 13.347 1.658 -23.054 1.00 89.44 83 THR A O 1
ATOM 679 N N . ASP A 1 84 ? 13.580 -0.010 -24.562 1.00 87.19 84 ASP A N 1
ATOM 680 C CA . ASP A 1 84 ? 12.803 -1.015 -23.832 1.00 87.19 84 ASP A CA 1
ATOM 681 C C . ASP A 1 84 ? 13.429 -1.298 -22.460 1.00 87.19 84 ASP A C 1
ATOM 683 O O . ASP A 1 84 ? 12.755 -1.235 -21.430 1.00 87.19 84 ASP A O 1
ATOM 687 N N . TRP A 1 85 ? 14.755 -1.441 -22.404 1.00 87.25 85 TRP A N 1
ATOM 688 C CA . TRP A 1 85 ? 15.500 -1.562 -21.146 1.00 87.25 85 TRP A CA 1
ATOM 689 C C . TRP A 1 85 ? 15.268 -0.380 -20.201 1.00 87.25 85 TRP A C 1
ATOM 691 O O . TRP A 1 85 ? 15.088 -0.549 -18.989 1.00 87.25 85 TRP A O 1
ATOM 701 N N . GLY A 1 86 ? 15.259 0.836 -20.747 1.00 91.06 86 GLY A N 1
ATOM 702 C CA . GLY A 1 86 ? 14.975 2.046 -19.985 1.00 91.06 86 GLY A CA 1
ATOM 703 C C . GLY A 1 86 ? 13.545 2.092 -19.437 1.00 91.06 86 GLY A C 1
ATOM 704 O O . GLY A 1 86 ? 13.310 2.708 -18.391 1.00 91.06 86 GLY A O 1
ATOM 705 N N . ILE A 1 87 ? 12.576 1.480 -20.117 1.00 92.19 87 ILE A N 1
ATOM 706 C CA . ILE A 1 87 ? 11.195 1.355 -19.633 1.00 92.19 87 ILE A CA 1
ATOM 707 C C . ILE A 1 87 ? 11.144 0.341 -18.490 1.00 92.19 87 ILE A C 1
ATOM 709 O O . ILE A 1 87 ? 10.669 0.685 -17.402 1.00 92.19 87 ILE A O 1
ATOM 713 N N . GLU A 1 88 ? 11.720 -0.844 -18.682 1.00 91.56 88 GLU A N 1
ATOM 714 C CA . GLU A 1 88 ? 11.691 -1.915 -17.683 1.00 91.56 88 GLU A CA 1
ATOM 715 C C . GLU A 1 88 ? 12.369 -1.513 -16.368 1.00 91.56 88 GLU A C 1
ATOM 717 O O . GLU A 1 88 ? 11.842 -1.745 -15.274 1.00 91.56 88 GLU A O 1
ATOM 722 N N . LEU A 1 89 ? 13.496 -0.798 -16.437 1.00 90.62 89 LEU A N 1
ATOM 723 C CA . LEU A 1 89 ? 14.177 -0.304 -15.240 1.00 90.62 89 LEU A CA 1
ATOM 724 C C . LEU A 1 89 ? 13.302 0.667 -14.426 1.00 90.62 89 LEU A C 1
ATOM 726 O O . LEU A 1 89 ? 13.307 0.630 -13.190 1.00 90.62 89 LEU A O 1
ATOM 730 N N . ARG A 1 90 ? 12.530 1.530 -15.101 1.00 94.25 90 ARG A N 1
ATOM 731 C CA . ARG A 1 90 ? 11.602 2.465 -14.442 1.00 94.25 90 ARG A CA 1
ATOM 732 C C . ARG A 1 90 ? 10.411 1.728 -13.838 1.00 94.25 90 ARG A C 1
ATOM 734 O O . ARG A 1 90 ? 9.994 2.076 -12.731 1.00 94.25 90 ARG A O 1
ATOM 741 N N . THR A 1 91 ? 9.879 0.724 -14.531 1.00 94.50 91 THR A N 1
ATOM 742 C CA . THR A 1 91 ? 8.815 -0.148 -14.011 1.00 94.50 91 THR A CA 1
ATOM 743 C C . THR A 1 91 ? 9.269 -0.843 -12.730 1.00 94.50 91 THR A C 1
ATOM 745 O O . THR A 1 91 ? 8.589 -0.746 -11.706 1.00 94.50 91 THR A O 1
ATOM 748 N N . ARG A 1 92 ? 10.480 -1.408 -12.719 1.00 93.88 92 ARG A N 1
ATOM 749 C CA . ARG A 1 92 ? 11.057 -2.063 -11.537 1.00 93.88 92 ARG A CA 1
ATOM 750 C C . ARG A 1 92 ? 11.252 -1.112 -10.354 1.00 93.88 92 ARG A C 1
ATOM 752 O O . ARG A 1 92 ? 10.971 -1.477 -9.213 1.00 93.88 92 ARG A O 1
ATOM 759 N N . ASP A 1 93 ? 11.708 0.121 -10.588 1.00 94.69 93 ASP A N 1
ATOM 760 C CA . ASP A 1 93 ? 11.829 1.115 -9.509 1.00 94.69 93 ASP A CA 1
ATOM 761 C C . ASP A 1 93 ? 10.463 1.453 -8.884 1.00 94.69 93 ASP A C 1
ATOM 763 O O . ASP A 1 93 ? 10.348 1.574 -7.659 1.00 94.69 93 ASP A O 1
ATOM 767 N N . ARG A 1 94 ? 9.406 1.536 -9.703 1.00 96.81 94 ARG A N 1
ATOM 768 C CA . ARG A 1 94 ? 8.028 1.727 -9.222 1.00 96.81 94 ARG A CA 1
ATOM 769 C C . ARG A 1 94 ? 7.542 0.522 -8.417 1.00 96.81 94 ARG A C 1
ATOM 771 O O . ARG A 1 94 ? 7.007 0.730 -7.329 1.00 96.81 94 ARG A O 1
ATOM 778 N N . GLN A 1 95 ? 7.773 -0.703 -8.895 1.00 96.75 95 GLN A N 1
ATOM 779 C CA . GLN A 1 95 ? 7.450 -1.939 -8.168 1.00 96.75 95 GLN A CA 1
ATOM 780 C C . GLN A 1 95 ? 8.161 -1.989 -6.807 1.00 96.75 95 GLN A C 1
ATOM 782 O O . GLN A 1 95 ? 7.519 -2.216 -5.784 1.00 96.75 95 GLN A O 1
ATOM 787 N N . ARG A 1 96 ? 9.460 -1.663 -6.747 1.00 96.50 96 ARG A N 1
ATOM 788 C CA . ARG A 1 96 ? 10.222 -1.587 -5.486 1.00 96.50 96 ARG A CA 1
ATOM 789 C C . ARG A 1 96 ? 9.615 -0.584 -4.502 1.00 96.50 96 ARG A C 1
ATOM 791 O O . ARG A 1 96 ? 9.452 -0.890 -3.322 1.00 96.50 96 ARG A O 1
ATOM 798 N N . LYS A 1 97 ? 9.268 0.616 -4.976 1.00 97.50 97 LYS A N 1
ATOM 799 C CA . LYS A 1 97 ? 8.601 1.641 -4.152 1.00 97.50 97 LYS A CA 1
ATOM 800 C C . LYS A 1 97 ? 7.224 1.176 -3.677 1.00 97.50 97 LYS A C 1
ATOM 802 O O . LYS A 1 97 ? 6.834 1.486 -2.554 1.00 97.50 97 LYS A O 1
ATOM 807 N N . LEU A 1 98 ? 6.494 0.436 -4.508 1.00 97.44 98 LEU A N 1
ATOM 808 C CA . LEU A 1 98 ? 5.199 -0.135 -4.152 1.00 97.44 98 LEU A CA 1
ATOM 809 C C . LEU A 1 98 ? 5.333 -1.214 -3.069 1.00 97.44 98 LEU A C 1
ATOM 811 O O . LEU A 1 98 ? 4.597 -1.163 -2.088 1.00 97.44 98 LEU A O 1
ATOM 815 N N . ILE A 1 99 ? 6.318 -2.110 -3.184 1.00 97.88 99 ILE A N 1
ATOM 816 C CA . ILE A 1 99 ? 6.643 -3.105 -2.150 1.00 97.88 99 ILE A CA 1
ATOM 817 C C . ILE A 1 99 ? 6.923 -2.417 -0.811 1.00 97.88 99 ILE A C 1
ATOM 819 O O . ILE A 1 99 ? 6.344 -2.800 0.202 1.00 97.88 99 ILE A O 1
ATOM 823 N N . ALA A 1 100 ? 7.722 -1.346 -0.803 1.00 98.00 100 ALA A N 1
ATOM 824 C CA . ALA A 1 100 ? 8.001 -0.597 0.423 1.00 98.00 100 ALA A CA 1
ATOM 825 C C . ALA A 1 100 ? 6.721 -0.023 1.071 1.00 98.00 100 ALA A C 1
ATOM 827 O O . ALA A 1 100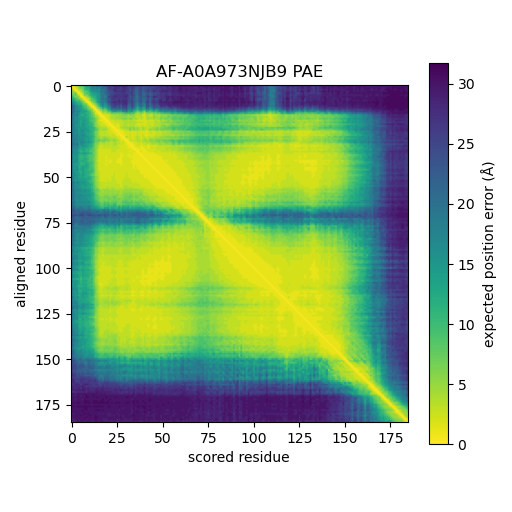 ? 6.581 -0.043 2.295 1.00 98.00 100 ALA A O 1
ATOM 828 N N . LYS A 1 101 ? 5.752 0.439 0.265 1.00 98.06 101 LYS A N 1
ATOM 829 C CA . LYS A 1 101 ? 4.438 0.888 0.764 1.00 98.06 101 LYS A CA 1
ATOM 830 C C . LYS A 1 101 ? 3.612 -0.264 1.341 1.00 98.06 101 LYS A C 1
ATOM 832 O O . LYS A 1 101 ? 2.981 -0.085 2.379 1.00 98.06 101 LYS A O 1
ATOM 837 N N . ILE A 1 102 ? 3.635 -1.437 0.707 1.00 98.31 102 ILE A N 1
ATOM 838 C CA . ILE A 1 102 ? 2.954 -2.641 1.207 1.00 98.31 102 ILE A CA 1
ATOM 839 C C . ILE A 1 102 ? 3.544 -3.070 2.554 1.00 98.31 102 ILE A C 1
ATOM 841 O O . ILE A 1 102 ? 2.802 -3.330 3.497 1.00 98.31 102 ILE A O 1
ATOM 845 N N . GLU A 1 103 ? 4.869 -3.093 2.685 1.00 97.81 103 GLU A N 1
ATOM 846 C CA . GLU A 1 103 ? 5.537 -3.451 3.942 1.00 97.81 103 GLU A CA 1
ATOM 847 C C . GLU A 1 103 ? 5.248 -2.444 5.059 1.00 97.81 103 GLU A C 1
ATOM 849 O O . GLU A 1 103 ? 5.056 -2.839 6.210 1.00 97.81 103 GLU A O 1
ATOM 854 N N . SER A 1 104 ? 5.135 -1.156 4.724 1.00 97.69 104 SER A N 1
ATOM 855 C CA . SER A 1 104 ? 4.676 -0.135 5.668 1.00 97.69 104 SER A CA 1
ATOM 856 C C . SER A 1 104 ? 3.232 -0.376 6.120 1.00 97.69 104 SER A C 1
ATOM 858 O O . SER A 1 104 ? 2.943 -0.272 7.308 1.00 97.69 104 SER A O 1
ATOM 860 N N . ALA A 1 105 ? 2.327 -0.740 5.206 1.00 97.69 105 ALA A N 1
ATOM 861 C CA . ALA A 1 105 ? 0.941 -1.063 5.547 1.00 97.69 105 ALA A CA 1
ATOM 862 C C . ALA A 1 105 ? 0.841 -2.309 6.447 1.00 97.69 105 ALA A C 1
ATOM 864 O O . ALA A 1 105 ? 0.069 -2.321 7.404 1.00 97.69 105 ALA A O 1
ATOM 865 N N . VAL A 1 106 ? 1.666 -3.331 6.191 1.00 97.12 106 VAL A N 1
ATOM 866 C CA . VAL A 1 106 ? 1.775 -4.514 7.060 1.00 97.12 106 VAL A CA 1
ATOM 867 C C . VAL A 1 106 ? 2.262 -4.127 8.453 1.00 97.12 106 VAL A C 1
ATOM 869 O O . VAL A 1 106 ? 1.721 -4.618 9.436 1.00 97.12 106 VAL A O 1
ATOM 872 N N . ARG A 1 107 ? 3.242 -3.228 8.567 1.00 96.31 107 ARG A N 1
ATOM 873 C CA . ARG A 1 107 ? 3.709 -2.741 9.872 1.00 96.31 107 ARG A CA 1
ATOM 874 C C . ARG A 1 107 ? 2.588 -2.048 10.652 1.00 96.31 107 ARG A C 1
ATOM 876 O O . ARG A 1 107 ? 2.323 -2.435 11.785 1.00 96.31 107 ARG A O 1
ATOM 883 N N . ARG A 1 108 ? 1.851 -1.149 9.992 1.00 95.38 108 ARG A N 1
ATOM 884 C CA . ARG A 1 108 ? 0.692 -0.455 10.574 1.00 95.38 108 ARG A CA 1
ATOM 885 C C . ARG A 1 108 ? -0.409 -1.408 11.051 1.00 95.38 108 ARG A C 1
ATOM 887 O O . ARG A 1 108 ? -1.117 -1.090 12.000 1.00 95.38 108 ARG A O 1
ATOM 894 N N . LEU A 1 109 ? -0.572 -2.577 10.417 1.00 95.12 109 LEU A N 1
ATOM 895 C CA . LEU A 1 109 ? -1.512 -3.609 10.887 1.00 95.12 109 LEU A CA 1
ATOM 896 C C . LEU A 1 109 ? -1.111 -4.159 12.260 1.00 95.12 109 LEU A C 1
ATOM 898 O O . LEU A 1 109 ? -1.979 -4.355 13.108 1.00 95.12 109 LEU A O 1
ATOM 902 N N . TYR A 1 110 ? 0.186 -4.397 12.473 1.00 93.00 110 TYR A N 1
ATOM 903 C CA . TYR A 1 110 ? 0.716 -4.863 13.757 1.00 93.00 110 TYR A CA 1
ATOM 904 C C . TYR A 1 110 ? 0.722 -3.761 14.823 1.00 93.00 110 TYR A C 1
ATOM 906 O O . TYR A 1 110 ? 0.516 -4.059 15.993 1.00 93.00 110 TYR A O 1
ATOM 914 N N . GLU A 1 111 ? 0.904 -2.502 14.422 1.00 92.50 111 GLU A N 1
ATOM 915 C CA . GLU A 1 111 ? 0.848 -1.333 15.315 1.00 92.50 111 GLU A CA 1
ATOM 916 C C . GLU A 1 111 ? -0.593 -0.927 15.682 1.00 92.50 111 GLU A C 1
ATOM 918 O O . GLU A 1 111 ? -0.799 -0.172 16.625 1.00 92.50 111 GLU A O 1
ATOM 923 N N . GLY A 1 112 ? -1.605 -1.444 14.972 1.00 92.12 112 GLY A N 1
ATOM 924 C CA . GLY A 1 112 ? -3.017 -1.111 15.202 1.00 92.12 112 GLY A CA 1
ATOM 925 C C . GLY A 1 112 ? -3.484 0.189 14.536 1.00 92.12 112 GLY A C 1
ATOM 926 O O . GLY A 1 112 ? -4.626 0.595 14.719 1.00 92.12 112 GLY A O 1
ATOM 927 N N . GLU A 1 113 ? -2.637 0.818 13.722 1.00 94.06 113 GLU A N 1
ATOM 928 C CA . GLU A 1 113 ? -2.917 2.086 13.031 1.00 94.06 113 GLU A CA 1
ATOM 929 C C . GLU A 1 113 ? -3.504 1.894 11.623 1.00 94.06 113 GLU A C 1
ATOM 931 O O . GLU A 1 113 ? -3.904 2.850 10.949 1.00 94.06 113 GLU A O 1
ATOM 936 N N . TYR A 1 114 ? -3.500 0.665 11.109 1.00 96.81 114 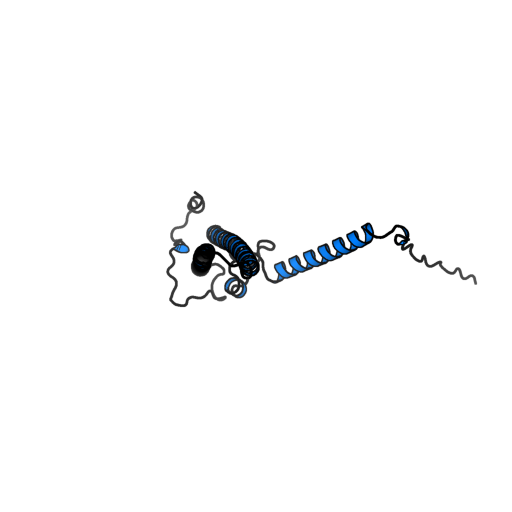TYR A N 1
ATOM 937 C CA . TYR A 1 114 ? -4.045 0.369 9.788 1.00 96.81 114 TYR A CA 1
ATOM 938 C C . TYR A 1 114 ? -5.557 0.603 9.741 1.00 96.81 114 TYR A C 1
ATOM 940 O O . TYR A 1 114 ? -6.290 0.236 10.654 1.00 96.81 114 TYR A O 1
ATOM 948 N N . GLY A 1 115 ? -6.025 1.175 8.632 1.00 95.94 115 GLY A N 1
ATOM 949 C CA . GLY A 1 115 ? -7.436 1.483 8.423 1.00 95.94 115 GLY A CA 1
ATOM 950 C C . GLY A 1 115 ? -7.852 2.873 8.895 1.00 95.94 115 GLY A C 1
ATOM 951 O O . GLY A 1 115 ? -8.954 3.293 8.576 1.00 95.94 115 GLY A O 1
ATOM 952 N N . TYR A 1 116 ? -6.975 3.622 9.559 1.00 97.44 116 TYR A N 1
ATOM 953 C CA . TYR A 1 116 ? -7.245 4.998 9.978 1.00 97.44 116 TYR A CA 1
ATOM 954 C C . TYR A 1 116 ? -6.441 6.003 9.150 1.00 97.44 116 TYR A C 1
ATOM 956 O O . TYR A 1 116 ? -5.339 5.710 8.664 1.00 97.44 116 TYR A O 1
ATOM 964 N N . CYS A 1 117 ? -7.016 7.186 8.945 1.00 97.06 117 CYS A N 1
ATOM 965 C CA . CYS A 1 117 ? -6.380 8.266 8.209 1.00 97.06 117 CYS A CA 1
ATOM 966 C C . CYS A 1 117 ? -5.225 8.867 9.011 1.00 97.06 117 CYS A C 1
ATOM 968 O O . CYS A 1 117 ? -5.425 9.335 10.125 1.00 97.06 117 CYS A O 1
ATOM 970 N N . GLU A 1 118 ? -4.040 8.954 8.406 1.00 94.94 118 GLU A N 1
ATOM 971 C CA . GLU A 1 118 ? -2.842 9.527 9.048 1.00 94.94 118 GLU A CA 1
ATOM 972 C C . GLU A 1 118 ? -2.966 11.031 9.359 1.00 94.94 118 GLU A C 1
ATOM 974 O O . GLU A 1 118 ? -2.199 11.560 10.155 1.00 94.94 118 GLU A O 1
ATOM 979 N N . VAL A 1 119 ? -3.923 11.728 8.736 1.00 93.50 119 VAL A N 1
ATOM 980 C CA . VAL A 1 119 ? -4.118 13.177 8.907 1.00 93.50 119 VAL A CA 1
ATOM 981 C C . VAL A 1 119 ? -5.261 13.492 9.868 1.00 93.50 119 VAL A C 1
ATOM 983 O O . VAL A 1 119 ? -5.109 14.352 10.728 1.00 93.50 119 VAL A O 1
ATOM 986 N N . THR A 1 120 ? -6.412 12.831 9.714 1.00 94.50 120 THR A N 1
ATOM 987 C CA . THR A 1 120 ? -7.617 13.135 10.508 1.00 94.50 120 THR A CA 1
ATOM 988 C C . THR A 1 120 ? -7.877 12.135 11.633 1.00 94.50 120 THR A C 1
ATOM 990 O O . THR A 1 120 ? -8.648 12.438 12.535 1.00 94.50 120 THR A O 1
ATOM 993 N N . GLY A 1 121 ? -7.266 10.947 11.594 1.00 94.44 121 GLY A N 1
ATOM 994 C CA . GLY A 1 121 ? -7.572 9.835 12.502 1.00 94.44 121 GLY A CA 1
ATOM 995 C C . GLY A 1 121 ? -8.885 9.107 12.188 1.00 94.44 121 GLY A C 1
ATOM 996 O O . GLY A 1 121 ? -9.213 8.122 12.842 1.00 94.44 121 GLY A O 1
ATOM 997 N N . GLU A 1 122 ? -9.639 9.553 11.182 1.00 95.50 122 GLU A N 1
ATOM 998 C CA . GLU A 1 122 ? -10.937 8.971 10.827 1.00 95.50 122 GLU A CA 1
ATOM 999 C C . GLU A 1 122 ? -10.794 7.592 10.162 1.00 95.50 122 GLU A C 1
ATOM 1001 O O . GLU A 1 122 ? -9.792 7.334 9.479 1.00 95.50 122 GLU A O 1
ATOM 1006 N N . PRO A 1 123 ? -11.797 6.706 10.304 1.00 96.62 123 PRO A N 1
ATOM 1007 C CA . PRO A 1 123 ? -11.791 5.409 9.643 1.00 96.62 123 PRO A CA 1
ATOM 1008 C C . PRO A 1 123 ? -11.832 5.566 8.116 1.00 96.62 123 PRO A C 1
ATOM 1010 O O . PRO A 1 123 ? -12.670 6.263 7.543 1.00 96.62 123 PRO A O 1
ATOM 1013 N N . ILE A 1 124 ? -10.923 4.877 7.435 1.00 96.94 124 ILE A N 1
ATOM 1014 C CA . ILE A 1 124 ? -10.907 4.739 5.981 1.00 96.94 124 ILE A CA 1
ATOM 1015 C C . ILE A 1 124 ? -11.929 3.663 5.610 1.00 96.94 124 ILE A C 1
ATOM 1017 O O . ILE A 1 124 ? -11.873 2.546 6.124 1.00 96.94 124 ILE A O 1
ATOM 1021 N N . SER A 1 125 ? -12.844 3.981 4.690 1.00 96.25 125 SER A N 1
ATOM 1022 C CA . SER A 1 125 ? -13.905 3.051 4.296 1.00 96.25 125 SER A CA 1
ATOM 1023 C C . SER A 1 125 ? -13.358 1.701 3.818 1.00 96.25 125 SER A C 1
ATOM 1025 O O . SER A 1 125 ? -12.351 1.627 3.101 1.00 96.25 125 SER A O 1
ATOM 1027 N N . LEU A 1 126 ? -14.055 0.618 4.178 1.00 96.31 126 LEU A N 1
ATOM 1028 C CA . LEU A 1 126 ? -13.653 -0.740 3.805 1.00 96.31 126 LEU A CA 1
ATOM 1029 C C . LEU A 1 126 ? -13.568 -0.904 2.285 1.00 96.31 126 LEU A C 1
ATOM 1031 O O . LEU A 1 126 ? -12.586 -1.456 1.800 1.00 96.31 126 LEU A O 1
ATOM 1035 N N . GLY A 1 127 ? -14.514 -0.339 1.526 1.00 95.69 127 GLY A N 1
ATOM 1036 C CA . GLY A 1 127 ? -14.477 -0.367 0.058 1.00 95.69 127 GLY A CA 1
ATOM 1037 C C . GLY A 1 127 ? -13.238 0.321 -0.533 1.00 95.69 127 GLY A C 1
ATOM 1038 O O . GLY A 1 127 ? -12.666 -0.151 -1.518 1.00 95.69 127 GLY A O 1
ATOM 1039 N N . ARG A 1 128 ? -12.744 1.396 0.098 1.00 95.88 128 ARG A N 1
ATOM 1040 C CA . ARG A 1 128 ? -11.500 2.058 -0.321 1.00 95.88 128 ARG A CA 1
ATOM 1041 C C . ARG A 1 128 ? -10.277 1.203 -0.025 1.00 95.88 128 ARG A C 1
ATOM 1043 O O . ARG A 1 128 ? -9.407 1.108 -0.886 1.00 95.88 128 ARG A O 1
ATOM 1050 N N . LEU A 1 129 ? -10.209 0.576 1.147 1.00 97.00 129 LEU A N 1
ATOM 1051 C CA . LEU A 1 129 ? -9.124 -0.351 1.491 1.00 97.00 129 LEU A CA 1
ATOM 1052 C C . LEU A 1 129 ? -9.183 -1.629 0.643 1.00 97.00 129 LEU A C 1
ATOM 1054 O O . LEU A 1 129 ? -8.148 -2.205 0.313 1.00 97.00 129 LEU A O 1
ATOM 1058 N N . GLU A 1 130 ? -10.374 -2.065 0.237 1.00 95.75 130 GLU A N 1
ATOM 1059 C CA . GLU A 1 130 ? -10.539 -3.185 -0.683 1.00 95.75 130 GLU A CA 1
ATOM 1060 C C . GLU A 1 130 ? -9.991 -2.840 -2.074 1.00 95.75 130 GLU A C 1
ATOM 1062 O O . GLU A 1 130 ? -9.261 -3.649 -2.652 1.00 95.75 130 GLU A O 1
ATOM 1067 N N . ALA A 1 131 ? -10.265 -1.639 -2.584 1.00 95.69 131 ALA A N 1
ATOM 1068 C CA . ALA A 1 131 ? -9.724 -1.174 -3.859 1.00 95.69 131 ALA A CA 1
ATOM 1069 C C . ALA A 1 131 ? -8.220 -0.848 -3.788 1.00 95.69 131 ALA A C 1
ATOM 1071 O O . ALA A 1 131 ? -7.469 -1.125 -4.722 1.00 95.69 131 ALA A O 1
ATOM 1072 N N . ARG A 1 132 ? -7.770 -0.231 -2.690 1.00 96.38 132 ARG A N 1
ATOM 1073 C CA . ARG A 1 132 ? -6.393 0.240 -2.481 1.00 96.38 132 ARG A CA 1
ATOM 1074 C C . ARG A 1 132 ? -5.959 -0.024 -1.031 1.00 96.38 132 ARG A C 1
ATOM 1076 O O . ARG A 1 132 ? -6.044 0.878 -0.199 1.00 96.38 132 ARG A O 1
ATOM 1083 N N . PRO A 1 133 ? -5.412 -1.213 -0.721 1.00 96.94 133 PRO A N 1
ATOM 1084 C CA . PRO A 1 133 ? -5.073 -1.603 0.655 1.00 96.94 133 PRO A CA 1
ATOM 1085 C C . PRO A 1 133 ? -3.856 -0.864 1.237 1.00 96.94 133 PRO A C 1
ATOM 1087 O O . PRO A 1 133 ? -3.532 -1.024 2.402 1.00 96.94 133 PRO A O 1
ATOM 1090 N N . ILE A 1 134 ? -3.171 -0.035 0.447 1.00 97.38 134 ILE A N 1
ATOM 1091 C CA . ILE A 1 134 ? -2.086 0.851 0.911 1.00 97.38 134 ILE A CA 1
ATOM 1092 C C . ILE A 1 134 ? -2.555 2.298 1.129 1.00 97.38 134 ILE A C 1
ATOM 1094 O O . ILE A 1 134 ? -1.727 3.194 1.279 1.00 97.38 134 ILE A O 1
ATOM 1098 N N . ALA A 1 135 ? -3.862 2.567 1.044 1.00 97.12 135 ALA A N 1
ATOM 1099 C CA . ALA A 1 135 ? -4.389 3.909 1.253 1.00 97.12 135 ALA 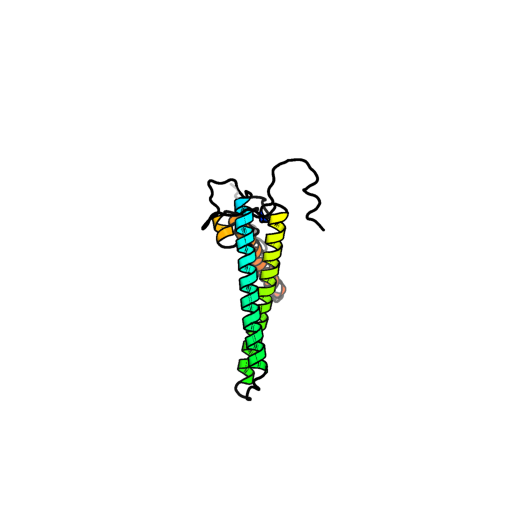A CA 1
ATOM 1100 C C . ALA A 1 135 ? -4.144 4.356 2.701 1.00 97.12 135 ALA A C 1
ATOM 1102 O O . ALA A 1 135 ? -4.537 3.675 3.643 1.00 97.12 135 ALA A O 1
ATOM 1103 N N . THR A 1 136 ? -3.520 5.522 2.866 1.00 96.69 136 THR A N 1
ATOM 1104 C CA . THR A 1 136 ? -3.188 6.085 4.183 1.00 96.69 136 THR A CA 1
ATOM 1105 C C . THR A 1 136 ? -4.138 7.196 4.632 1.00 96.69 136 THR A C 1
ATOM 1107 O O . THR A 1 136 ? -4.085 7.643 5.774 1.00 96.69 136 THR A O 1
ATOM 1110 N N . MET A 1 137 ? -5.027 7.641 3.742 1.00 95.75 137 MET A N 1
ATOM 1111 C CA . MET A 1 137 ? -5.951 8.754 3.965 1.00 95.75 137 MET A CA 1
ATOM 1112 C C . MET A 1 137 ? -7.364 8.404 3.497 1.00 95.75 137 MET A C 1
ATOM 1114 O O . MET A 1 137 ? -7.527 7.571 2.596 1.00 95.75 137 MET A O 1
ATOM 1118 N N . THR A 1 138 ? -8.376 9.071 4.059 1.00 96.31 138 THR A N 1
ATOM 1119 C CA . THR A 1 138 ? -9.753 9.041 3.532 1.00 96.31 138 THR A CA 1
ATOM 1120 C C . THR A 1 138 ? -9.834 9.710 2.151 1.00 96.31 138 THR A C 1
ATOM 1122 O O . THR A 1 138 ? -8.884 10.363 1.711 1.00 96.31 138 THR A O 1
ATOM 1125 N N . LEU A 1 139 ? -10.954 9.523 1.437 1.00 93.50 139 LEU A N 1
ATOM 1126 C CA . LEU A 1 139 ? -11.203 10.210 0.159 1.00 93.50 139 LEU A CA 1
ATOM 1127 C C . LEU A 1 139 ? -11.168 11.728 0.339 1.00 93.50 139 LEU A C 1
ATOM 1129 O O . LEU A 1 139 ? -10.392 12.399 -0.328 1.00 93.50 139 LEU A O 1
ATOM 1133 N N . GLU A 1 140 ? -11.926 12.242 1.303 1.00 93.19 140 GLU A N 1
ATOM 1134 C CA . GLU A 1 140 ? -12.027 13.679 1.567 1.00 93.19 140 GLU A CA 1
ATOM 1135 C C . GLU A 1 140 ? -10.688 14.299 1.973 1.00 93.19 140 GLU A C 1
ATOM 1137 O O . GLU A 1 140 ? -10.323 15.381 1.508 1.00 93.19 140 GLU A O 1
ATOM 1142 N N . ALA A 1 141 ? -9.924 13.610 2.831 1.00 93.19 141 ALA A N 1
ATOM 1143 C CA . ALA A 1 141 ? -8.603 14.075 3.229 1.00 93.19 141 ALA A CA 1
ATOM 1144 C C . ALA A 1 141 ? -7.650 14.115 2.028 1.00 93.19 141 ALA A C 1
ATOM 1146 O O . ALA A 1 141 ? -6.891 15.075 1.883 1.00 93.19 141 ALA A O 1
ATOM 1147 N N . GLN A 1 142 ? -7.711 13.107 1.152 1.00 92.69 142 GLN A N 1
ATOM 1148 C CA . GLN A 1 142 ? -6.904 13.082 -0.062 1.00 92.69 142 GLN A CA 1
ATOM 1149 C C . GLN A 1 142 ? -7.307 14.198 -1.039 1.00 92.69 142 GLN A C 1
ATOM 1151 O O . GLN A 1 142 ? -6.437 14.918 -1.519 1.00 92.69 142 GLN A O 1
ATOM 1156 N N . GLU A 1 143 ? -8.601 14.411 -1.279 1.00 93.44 143 GLU A N 1
ATOM 1157 C CA . GLU A 1 143 ? -9.095 15.490 -2.144 1.00 93.44 143 GLU A CA 1
ATOM 1158 C C . GLU A 1 143 ? -8.687 16.876 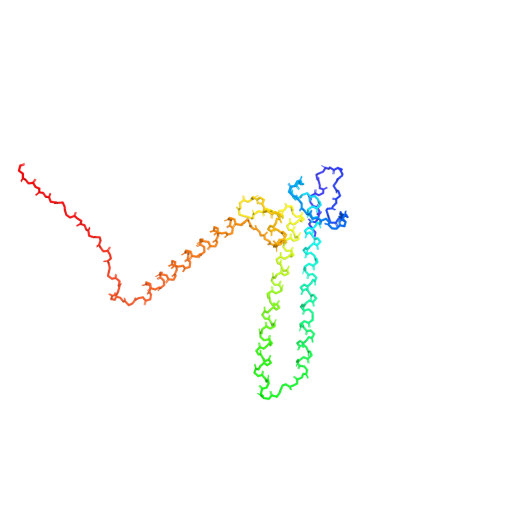-1.633 1.00 93.44 143 GLU A C 1
ATOM 1160 O O . GLU A 1 143 ? -8.298 17.753 -2.410 1.00 93.44 143 GLU A O 1
ATOM 1165 N N . ARG A 1 144 ? -8.743 17.083 -0.311 1.00 92.06 144 ARG A N 1
ATOM 1166 C CA . ARG A 1 144 ? -8.292 18.328 0.320 1.00 92.06 144 ARG A CA 1
ATOM 1167 C C . ARG A 1 144 ? -6.793 18.536 0.116 1.00 92.06 144 ARG A C 1
ATOM 1169 O O . ARG A 1 144 ? -6.386 19.645 -0.224 1.00 92.06 144 ARG A O 1
ATOM 1176 N N . HIS A 1 145 ? -5.992 17.489 0.299 1.00 89.25 145 HIS A N 1
ATOM 1177 C CA . HIS A 1 145 ? -4.545 17.545 0.104 1.00 89.25 145 HIS A CA 1
ATOM 1178 C C . HIS A 1 145 ? -4.185 17.877 -1.352 1.00 89.25 145 HIS A C 1
ATOM 1180 O O . HIS A 1 145 ? -3.448 18.828 -1.602 1.00 89.25 145 HIS A O 1
ATOM 1186 N N . GLU A 1 146 ? -4.795 17.185 -2.316 1.00 91.19 146 GLU A N 1
ATOM 1187 C CA . GLU A 1 146 ? -4.576 17.415 -3.751 1.00 91.19 146 GLU A CA 1
ATOM 1188 C C . GLU A 1 146 ? -5.010 18.823 -4.191 1.00 91.19 146 GLU A C 1
ATOM 1190 O O . G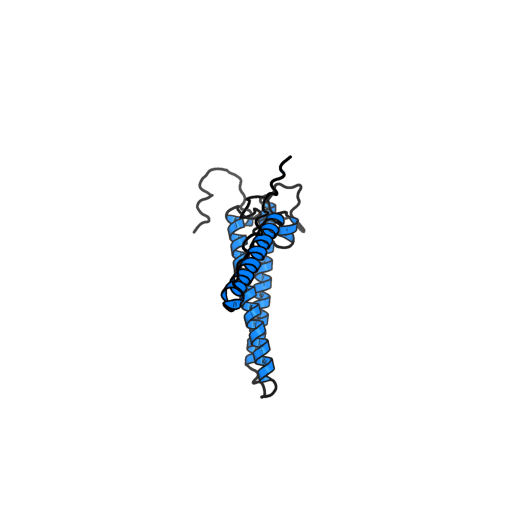LU A 1 146 ? -4.345 19.457 -5.015 1.00 91.19 146 GLU A O 1
ATOM 1195 N N . ARG A 1 147 ? -6.094 19.362 -3.613 1.00 89.62 147 ARG A N 1
ATOM 1196 C CA . ARG A 1 147 ? -6.537 20.741 -3.870 1.00 89.62 147 ARG A CA 1
ATOM 1197 C C . ARG A 1 147 ? -5.508 21.769 -3.402 1.00 89.62 147 ARG A C 1
ATOM 1199 O O . ARG A 1 147 ? -5.235 22.715 -4.137 1.00 89.62 147 ARG A O 1
ATOM 1206 N N . ILE A 1 148 ? -4.957 21.593 -2.202 1.00 86.50 148 ILE A N 1
ATOM 1207 C CA . ILE A 1 148 ? -3.949 22.503 -1.639 1.00 86.50 148 ILE A CA 1
ATOM 1208 C C . ILE A 1 148 ? -2.669 22.456 -2.478 1.00 86.50 148 ILE A C 1
ATOM 1210 O O . ILE A 1 148 ? -2.143 23.508 -2.842 1.00 86.50 148 ILE A O 1
ATOM 1214 N N . GLU A 1 149 ? -2.206 21.260 -2.853 1.00 84.00 149 GLU A N 1
ATOM 1215 C CA . GLU A 1 149 ? -1.032 21.118 -3.721 1.00 84.00 149 GLU A CA 1
ATOM 1216 C C . GLU A 1 149 ? -1.227 21.807 -5.076 1.00 84.00 149 GLU A C 1
ATOM 1218 O O . GLU A 1 149 ? -0.303 22.443 -5.583 1.00 84.00 149 GLU A O 1
ATOM 1223 N N . ARG A 1 150 ? -2.426 21.711 -5.667 1.00 81.88 150 ARG A N 1
ATOM 1224 C CA . ARG A 1 150 ? -2.728 22.361 -6.946 1.00 81.88 150 ARG A CA 1
ATOM 1225 C C . ARG A 1 150 ? -2.637 23.884 -6.853 1.00 81.88 150 ARG A C 1
ATOM 1227 O O . ARG A 1 150 ? -1.973 24.486 -7.688 1.00 81.88 150 ARG A O 1
ATOM 1234 N N . VAL A 1 151 ? -3.251 24.485 -5.831 1.00 82.69 151 VAL A N 1
ATOM 1235 C CA . VAL A 1 151 ? -3.195 25.943 -5.615 1.00 82.69 151 VAL A CA 1
ATOM 1236 C C . VAL A 1 151 ? -1.751 26.399 -5.400 1.00 82.69 151 VAL A C 1
ATOM 1238 O O . VAL A 1 151 ? -1.311 27.345 -6.043 1.00 82.69 151 VAL A O 1
ATOM 1241 N N . SER A 1 152 ? -0.980 25.667 -4.589 1.00 76.50 152 SER A N 1
ATOM 1242 C CA . SER A 1 152 ? 0.433 25.980 -4.342 1.00 76.50 152 SER A CA 1
ATOM 1243 C C . SER A 1 152 ? 1.272 25.966 -5.624 1.00 76.50 152 SER A C 1
ATOM 1245 O O . SER A 1 152 ? 2.088 26.860 -5.832 1.00 76.50 152 SER A O 1
ATOM 1247 N N . ARG A 1 153 ? 1.071 24.975 -6.504 1.00 76.12 153 ARG A N 1
ATOM 1248 C CA . ARG A 1 153 ? 1.793 24.888 -7.786 1.00 76.12 153 ARG A CA 1
ATOM 1249 C C . ARG A 1 153 ? 1.423 26.030 -8.733 1.00 76.12 153 ARG A C 1
ATOM 1251 O O . ARG A 1 153 ? 2.296 26.557 -9.422 1.00 76.12 153 ARG A O 1
ATOM 1258 N N . ASP A 1 154 ? 0.150 26.418 -8.763 1.00 74.12 154 ASP A N 1
ATOM 1259 C CA . ASP A 1 154 ? -0.334 27.521 -9.599 1.00 74.12 154 ASP A CA 1
ATOM 1260 C C . ASP A 1 154 ? 0.195 28.882 -9.101 1.00 74.12 154 ASP A C 1
ATOM 1262 O O . ASP A 1 154 ? 0.594 29.729 -9.913 1.00 74.12 154 ASP A O 1
ATOM 1266 N N . ASP A 1 155 ? 0.277 29.075 -7.781 1.00 74.12 155 ASP A N 1
ATOM 1267 C CA . ASP A 1 155 ? 0.858 30.265 -7.151 1.00 74.12 155 ASP A CA 1
ATOM 1268 C C . ASP A 1 155 ? 2.369 30.363 -7.397 1.00 74.12 155 ASP A C 1
ATOM 1270 O O . ASP A 1 155 ? 2.863 31.430 -7.777 1.00 74.12 155 ASP A O 1
ATOM 1274 N N . GLU A 1 156 ? 3.110 29.259 -7.258 1.00 69.38 156 GLU A N 1
ATOM 1275 C CA . GLU A 1 156 ? 4.544 29.200 -7.568 1.00 69.38 156 GLU A CA 1
ATOM 1276 C C . GLU A 1 156 ? 4.813 29.506 -9.044 1.00 69.38 156 GLU A C 1
ATOM 1278 O O . GLU A 1 156 ? 5.628 30.380 -9.352 1.00 69.38 156 GLU A O 1
ATOM 1283 N N . ALA A 1 157 ? 4.068 28.880 -9.959 1.00 74.31 157 ALA A N 1
ATOM 1284 C CA . ALA A 1 157 ? 4.189 29.139 -11.391 1.00 74.31 157 ALA A CA 1
ATOM 1285 C C . ALA A 1 157 ? 3.839 30.596 -11.746 1.00 74.31 157 ALA A C 1
ATOM 1287 O O . ALA A 1 157 ? 4.451 31.196 -12.635 1.00 74.31 157 ALA A O 1
ATOM 1288 N N . SER A 1 158 ? 2.865 31.194 -11.058 1.00 75.31 158 SER A N 1
ATOM 1289 C CA . SER A 1 158 ? 2.495 32.604 -11.232 1.00 75.31 158 SER A CA 1
ATOM 1290 C C . SER A 1 158 ? 3.563 33.549 -10.674 1.00 75.31 158 SER A C 1
ATOM 1292 O O . SER A 1 158 ? 3.898 34.555 -11.307 1.00 75.31 158 SER A O 1
ATOM 1294 N N . ALA A 1 159 ? 4.148 33.224 -9.520 1.00 73.56 159 ALA A N 1
ATOM 1295 C CA . ALA A 1 159 ? 5.242 33.975 -8.914 1.00 73.56 159 ALA A CA 1
ATOM 1296 C C . ALA A 1 159 ? 6.527 33.898 -9.752 1.00 73.56 159 ALA A C 1
ATOM 1298 O O . ALA A 1 159 ? 7.260 34.884 -9.854 1.00 73.56 159 ALA A O 1
ATOM 1299 N N . GLU A 1 160 ? 6.801 32.758 -10.378 1.00 70.00 160 GLU A N 1
ATOM 1300 C CA . GLU A 1 160 ? 7.953 32.566 -11.258 1.00 70.00 160 GLU A CA 1
ATOM 1301 C C . GLU A 1 160 ? 7.801 33.343 -12.571 1.00 70.00 160 GLU A C 1
ATOM 1303 O O . GLU A 1 160 ? 8.726 34.054 -12.970 1.00 70.00 160 GLU A O 1
ATOM 1308 N N . ARG A 1 161 ? 6.596 33.366 -13.161 1.00 72.62 161 ARG A N 1
ATOM 1309 C CA . ARG A 1 161 ? 6.280 34.263 -14.291 1.00 72.62 161 ARG A CA 1
ATOM 1310 C C . ARG A 1 161 ? 6.478 35.738 -13.936 1.00 72.62 161 ARG A C 1
ATOM 1312 O O . ARG A 1 161 ? 7.045 36.477 -14.733 1.00 72.62 161 ARG A O 1
ATOM 1319 N N . ARG A 1 162 ? 6.064 36.178 -12.739 1.00 69.44 162 ARG A N 1
ATOM 1320 C CA . ARG A 1 162 ? 6.284 37.563 -12.266 1.00 69.44 162 ARG A CA 1
ATOM 1321 C C . ARG A 1 162 ? 7.763 37.879 -12.021 1.00 69.44 162 ARG A C 1
ATOM 1323 O O . ARG A 1 162 ? 8.197 39.005 -12.263 1.00 69.44 162 ARG A O 1
ATOM 1330 N N . ARG A 1 163 ? 8.546 36.908 -11.539 1.00 71.62 163 ARG A N 1
ATOM 1331 C CA . ARG A 1 163 ? 9.992 37.067 -11.305 1.00 71.62 163 ARG A CA 1
ATOM 1332 C C . ARG A 1 163 ? 10.792 37.124 -12.606 1.00 71.62 163 ARG A C 1
ATOM 1334 O O . ARG A 1 163 ? 11.702 37.945 -12.687 1.00 71.62 163 ARG A O 1
ATOM 1341 N N . GLY A 1 164 ? 10.420 36.323 -13.604 1.00 67.56 164 GLY A N 1
ATOM 1342 C CA . GLY A 1 164 ? 11.031 36.305 -14.937 1.00 67.56 164 GLY A CA 1
ATOM 1343 C C . GLY A 1 164 ? 10.534 37.390 -15.901 1.00 67.56 164 GLY A C 1
ATOM 1344 O O . GLY A 1 164 ? 11.069 37.502 -17.001 1.00 67.56 164 GLY A O 1
ATOM 1345 N N . ALA A 1 165 ? 9.529 38.187 -15.519 1.00 65.62 165 ALA A N 1
ATOM 1346 C CA . ALA A 1 165 ? 9.002 39.255 -16.364 1.00 65.62 165 ALA A CA 1
ATOM 1347 C C . ALA A 1 165 ? 10.018 40.412 -16.522 1.00 65.62 165 ALA A C 1
ATOM 1349 O O . ALA A 1 165 ? 10.595 40.852 -15.517 1.00 65.62 165 ALA A O 1
ATOM 1350 N N . PRO A 1 166 ? 10.215 40.944 -17.747 1.00 64.56 166 PRO A N 1
ATOM 1351 C CA . PRO A 1 166 ? 11.027 42.136 -17.984 1.00 64.56 166 PRO A CA 1
ATOM 1352 C C . PRO A 1 166 ? 10.536 43.323 -17.134 1.00 64.56 166 PRO A C 1
ATOM 1354 O O . PRO A 1 166 ? 9.331 43.435 -16.886 1.00 64.56 166 PRO A O 1
ATOM 1357 N N . PRO A 1 167 ? 11.428 44.237 -16.704 1.00 62.75 167 PRO A N 1
ATOM 1358 C CA . PRO A 1 167 ? 11.092 45.333 -15.785 1.00 62.75 167 PRO A CA 1
ATOM 1359 C C . PRO A 1 167 ? 9.955 46.243 -16.280 1.00 62.75 167 PRO A C 1
ATOM 1361 O O . PRO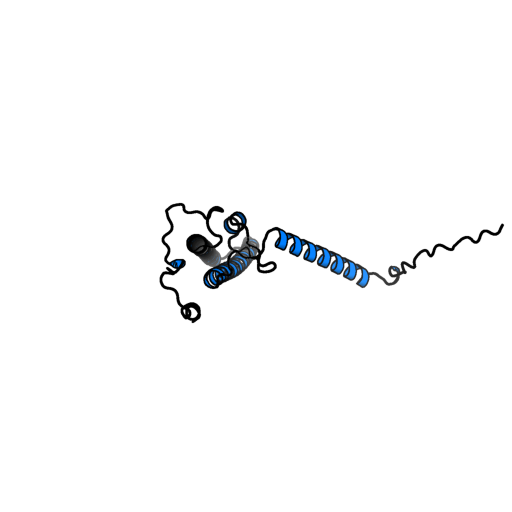 A 1 167 ? 9.254 46.835 -15.465 1.00 62.75 167 PRO A O 1
ATOM 1364 N N . GLU A 1 168 ? 9.708 46.290 -17.589 1.00 59.38 168 GLU A N 1
ATOM 1365 C CA . GLU A 1 168 ? 8.649 47.088 -18.222 1.00 59.38 168 GLU A CA 1
ATOM 1366 C C . GLU A 1 168 ? 7.222 46.597 -17.906 1.00 59.38 168 GLU A C 1
ATOM 1368 O O . GLU A 1 168 ? 6.263 47.347 -18.062 1.00 59.38 168 GLU A O 1
ATOM 1373 N N . GLN A 1 169 ? 7.061 45.362 -17.410 1.00 56.97 169 GLN A N 1
ATOM 1374 C CA . GLN A 1 169 ? 5.760 44.768 -17.061 1.00 56.97 169 GLN A CA 1
ATOM 1375 C C . GLN A 1 169 ? 5.467 44.765 -15.546 1.00 56.97 169 GLN A C 1
ATOM 1377 O O . GLN A 1 169 ? 4.454 44.217 -15.115 1.00 56.97 169 GLN A O 1
ATOM 1382 N N . ARG A 1 170 ? 6.332 45.375 -14.717 1.00 55.69 170 ARG A N 1
ATOM 1383 C CA . ARG A 1 170 ? 6.165 45.472 -13.247 1.00 55.69 170 ARG A CA 1
ATOM 1384 C C . ARG A 1 170 ? 5.356 46.688 -12.773 1.00 55.69 170 ARG A C 1
ATOM 1386 O O . ARG A 1 170 ? 5.320 46.946 -11.572 1.00 55.69 170 ARG A O 1
ATOM 1393 N N . VAL A 1 171 ? 4.718 47.433 -13.676 1.00 51.72 171 VAL A N 1
ATOM 1394 C CA . VAL A 1 171 ? 3.992 48.665 -13.330 1.00 51.72 171 VAL A CA 1
ATOM 1395 C C . VAL A 1 171 ? 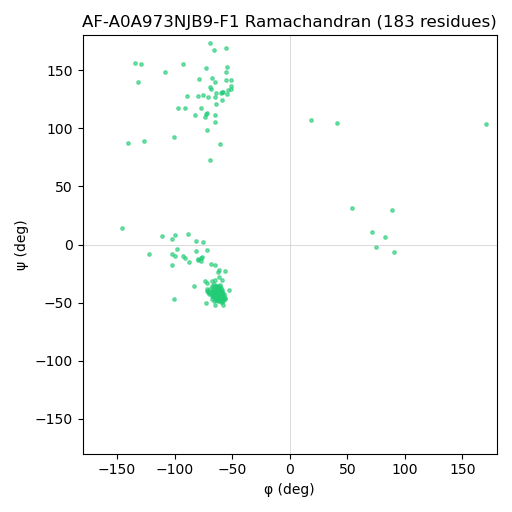2.687 48.381 -12.574 1.00 51.72 171 VAL A C 1
ATOM 1397 O O . VAL A 1 171 ? 1.663 48.004 -13.130 1.00 51.72 171 VAL A O 1
ATOM 1400 N N . GLU A 1 172 ? 2.813 48.515 -11.257 1.00 46.59 172 GLU A N 1
ATOM 1401 C CA . GLU A 1 172 ? 1.859 48.962 -10.243 1.00 46.59 172 GLU A CA 1
ATOM 1402 C C . GLU A 1 172 ? 0.360 48.943 -10.592 1.00 46.59 172 GLU A C 1
ATOM 1404 O O . GLU A 1 172 ? -0.193 49.847 -11.218 1.00 46.59 172 GLU A O 1
ATOM 1409 N N . SER A 1 173 ? -0.347 47.979 -10.001 1.00 49.12 173 SER A N 1
ATOM 1410 C CA . SER A 1 173 ? -1.757 48.128 -9.648 1.00 49.12 173 SER A CA 1
ATOM 1411 C C . SER A 1 173 ? -1.894 49.144 -8.502 1.00 49.12 173 SER A C 1
ATOM 1413 O O . SER A 1 173 ? -2.125 48.760 -7.353 1.00 49.12 173 SER A O 1
ATOM 1415 N N . VAL A 1 174 ? -1.708 50.437 -8.781 1.00 48.38 174 VAL A N 1
ATOM 1416 C CA . VAL A 1 174 ? -2.113 51.492 -7.842 1.00 48.38 174 VAL A CA 1
ATOM 1417 C C . VAL A 1 174 ? -3.622 51.642 -7.968 1.00 48.38 174 VAL A C 1
ATOM 1419 O O . VAL A 1 174 ? -4.149 51.929 -9.043 1.00 48.38 174 VAL A O 1
ATOM 1422 N N . GLY A 1 175 ? -4.318 51.367 -6.867 1.00 50.28 175 GLY A N 1
ATOM 1423 C CA . GLY A 1 175 ? -5.768 51.408 -6.786 1.00 50.28 175 GLY A CA 1
ATOM 1424 C C . GLY A 1 175 ? -6.339 52.722 -7.310 1.00 50.28 175 GLY A C 1
ATOM 1425 O O . GLY A 1 175 ? -5.896 53.810 -6.946 1.00 50.28 175 GLY A O 1
ATOM 1426 N N . SER A 1 176 ? -7.371 52.602 -8.139 1.00 47.66 176 SER A N 1
ATOM 1427 C CA . SER A 1 176 ? -8.284 53.681 -8.488 1.00 47.66 176 SER A CA 1
ATOM 1428 C C . SER A 1 176 ? -8.986 54.176 -7.219 1.00 47.66 176 SER A C 1
ATOM 1430 O O . SER A 1 176 ? -10.056 53.689 -6.848 1.00 47.66 176 SER A O 1
ATOM 1432 N N . GLY A 1 177 ? -8.351 55.115 -6.518 1.00 48.34 177 GLY A N 1
ATOM 1433 C CA . GLY A 1 177 ? -8.948 55.876 -5.430 1.00 48.34 177 GLY A CA 1
ATOM 1434 C C . GLY A 1 177 ? -10.077 56.737 -5.981 1.00 48.34 177 GLY A C 1
ATOM 1435 O O . GLY A 1 177 ? -9.844 57.732 -6.663 1.00 48.34 177 GLY A O 1
ATOM 1436 N N . SER A 1 178 ? -11.311 56.324 -5.710 1.00 49.66 178 SER A N 1
ATOM 1437 C CA . SER A 1 178 ? -12.514 57.088 -6.015 1.00 49.66 178 SER A CA 1
ATOM 1438 C C . SER A 1 178 ? -12.517 58.368 -5.172 1.00 49.66 178 SER A C 1
ATOM 1440 O O . SER A 1 178 ? -12.637 58.310 -3.950 1.00 49.66 178 SER A O 1
ATOM 1442 N N . LEU A 1 179 ? -12.361 59.528 -5.812 1.00 53.53 179 LEU A N 1
ATOM 1443 C CA . LEU A 1 179 ? -12.506 60.834 -5.164 1.00 53.53 179 LEU A CA 1
ATOM 1444 C C . LEU A 1 179 ? -13.979 61.060 -4.769 1.00 53.53 179 LEU A C 1
ATOM 1446 O O . LEU A 1 179 ? -14.863 60.847 -5.606 1.00 53.53 179 LEU A O 1
ATOM 1450 N N . PRO A 1 180 ? -14.286 61.524 -3.545 1.00 54.00 180 PRO A N 1
ATOM 1451 C CA . PRO A 1 180 ? -15.642 61.923 -3.194 1.00 54.00 180 PRO A CA 1
ATOM 1452 C C . PRO A 1 180 ? -15.975 63.284 -3.824 1.00 54.00 180 PRO A C 1
ATOM 1454 O O . PRO A 1 180 ? -15.238 64.258 -3.677 1.00 54.00 180 PRO A O 1
ATOM 1457 N N . ARG A 1 181 ? -17.113 63.354 -4.525 1.00 50.34 181 ARG A N 1
ATOM 1458 C CA . ARG A 1 181 ? -17.709 64.610 -4.996 1.00 50.34 181 ARG A CA 1
ATOM 1459 C C . ARG A 1 181 ? -18.284 65.374 -3.802 1.00 50.34 181 ARG A C 1
ATOM 1461 O O . ARG A 1 181 ? -19.265 64.939 -3.209 1.00 50.34 181 ARG A O 1
ATOM 1468 N N . SER A 1 182 ? -17.698 66.520 -3.483 1.00 48.84 182 SER A N 1
ATOM 1469 C CA . SER A 1 182 ? -18.303 67.541 -2.627 1.00 48.84 182 SER A CA 1
ATOM 1470 C C . SER A 1 182 ? -19.411 68.267 -3.397 1.00 48.84 182 SER A C 1
ATOM 1472 O O . SER A 1 182 ? -19.118 69.010 -4.333 1.00 48.84 182 SER A O 1
ATOM 1474 N N . GLY A 1 183 ? -20.669 68.035 -3.020 1.00 57.94 183 GLY A N 1
ATOM 1475 C CA . GLY A 1 183 ? -21.809 68.864 -3.411 1.00 57.94 183 GLY A CA 1
ATOM 1476 C C . GLY A 1 183 ? -22.114 69.865 -2.299 1.00 57.94 183 GLY A C 1
ATOM 1477 O O . GLY A 1 183 ? -22.407 69.455 -1.179 1.00 57.94 183 GLY A O 1
ATOM 1478 N N . GLN A 1 184 ? -21.982 71.153 -2.610 1.00 54.28 184 GLN A N 1
ATOM 1479 C CA . GLN A 1 184 ? -22.594 72.258 -1.878 1.00 54.28 184 GLN A CA 1
ATOM 1480 C C . GLN A 1 184 ? -23.971 72.500 -2.500 1.00 54.28 184 GLN A C 1
ATOM 1482 O O . GLN A 1 184 ? -24.044 72.610 -3.721 1.00 54.28 184 GLN A O 1
ATOM 1487 N N . ASP A 1 185 ? -25.010 72.517 -1.668 1.00 46.31 185 ASP A N 1
ATOM 1488 C CA . ASP A 1 185 ? -26.124 73.479 -1.665 1.00 46.31 185 ASP A CA 1
ATOM 1489 C C . ASP A 1 185 ? -26.896 73.329 -0.341 1.00 46.31 185 ASP A C 1
ATOM 1491 O O . ASP A 1 185 ? -27.166 72.171 0.061 1.00 46.31 185 ASP A O 1
#

Radius of gyration: 28.05 Å; Cα contacts (8 Å, |Δi|>4): 93; chains: 1; bounding box: 50×93×67 Å

Nearest PDB structures (foldseek):
  1tjl-assembly1_A  TM=9.184E-01  e=1.313E-08  Escherichia coli
  4ijj-assembly1_A  TM=9.464E-01  e=1.470E-07  Pseudomonas aeruginosa UCBPP-PA14
  7khe-assembly1_M  TM=8.576E-01  e=4.246E-07  Escherichia coli K-12
  4ijj-assembly3_C  TM=9.038E-01  e=1.027E-06  Pseudomonas aeruginosa UCBPP-PA14
  6ptg-assembly3_B  TM=5.876E-01  e=4.437E-04  Chlamydia trachomatis